Protein AF-N6YQ05-F1 (afdb_monomer_lite)

Structure (mmCIF, N/CA/C/O backbone):
data_AF-N6YQ05-F1
#
_entry.id   AF-N6YQ05-F1
#
loop_
_atom_site.group_PDB
_atom_site.id
_atom_site.type_symbol
_atom_site.label_atom_id
_atom_site.label_alt_id
_atom_site.label_comp_id
_atom_site.label_asym_id
_atom_site.label_entity_id
_atom_site.label_seq_id
_atom_site.pdbx_PDB_ins_code
_atom_site.Cartn_x
_atom_site.Cartn_y
_atom_site.Cartn_z
_atom_site.occupancy
_atom_site.B_iso_or_equiv
_atom_site.auth_seq_id
_atom_site.auth_comp_id
_atom_site.auth_asym_id
_atom_site.auth_atom_id
_atom_site.pdbx_PDB_model_num
ATOM 1 N N . MET A 1 1 ? -33.254 36.582 -12.909 1.00 34.28 1 MET A N 1
ATOM 2 C CA . MET A 1 1 ? -32.777 35.255 -12.460 1.00 34.28 1 MET A CA 1
ATOM 3 C C . MET A 1 1 ? -32.679 35.315 -10.932 1.00 34.28 1 MET A C 1
ATOM 5 O O . MET A 1 1 ? -32.476 36.417 -10.438 1.00 34.28 1 MET A O 1
ATOM 9 N N . PRO A 1 2 ? -33.061 34.232 -10.237 1.00 36.81 2 PRO A N 1
ATOM 10 C CA . PRO A 1 2 ? -33.794 34.200 -8.950 1.00 36.81 2 PRO A CA 1
ATOM 11 C C . PRO A 1 2 ? -32.931 34.689 -7.769 1.00 36.81 2 PRO A C 1
ATOM 13 O O . PRO A 1 2 ? -31.735 34.444 -7.776 1.00 36.81 2 PRO A O 1
ATOM 16 N N . LYS A 1 3 ? -33.407 35.630 -6.939 1.00 41.03 3 LYS A N 1
ATOM 17 C CA . LYS A 1 3 ? -34.202 35.502 -5.690 1.00 41.03 3 LYS A CA 1
ATOM 18 C C . LYS A 1 3 ? -33.464 34.798 -4.541 1.00 41.03 3 LYS A C 1
ATOM 20 O O . LYS A 1 3 ? -33.356 33.580 -4.531 1.00 41.03 3 LYS A O 1
ATOM 25 N N . GLN A 1 4 ? -32.995 35.646 -3.624 1.00 46.59 4 GLN A N 1
ATOM 26 C CA . GLN A 1 4 ? -32.628 35.372 -2.238 1.00 46.59 4 GLN A CA 1
ATOM 27 C C . GLN A 1 4 ? -33.819 34.797 -1.455 1.00 46.59 4 GLN A C 1
ATOM 29 O O . GLN A 1 4 ? -34.967 35.073 -1.809 1.00 46.59 4 GLN A O 1
ATOM 34 N N . ASP A 1 5 ? -33.469 34.083 -0.385 1.00 54.94 5 ASP A N 1
ATOM 35 C CA . ASP 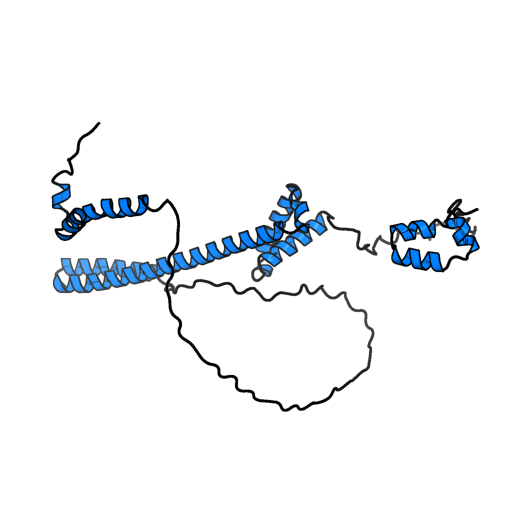A 1 5 ? -34.294 33.672 0.753 1.00 54.94 5 ASP A CA 1
ATOM 36 C C . ASP A 1 5 ? -35.376 32.628 0.476 1.00 54.94 5 ASP A C 1
ATOM 38 O O . ASP A 1 5 ? -36.480 32.970 0.076 1.00 54.94 5 ASP A O 1
ATOM 42 N N . ASP A 1 6 ? -35.041 31.366 0.757 1.00 47.19 6 ASP A N 1
ATOM 43 C CA . ASP A 1 6 ? -35.952 30.344 1.293 1.00 47.19 6 ASP A CA 1
ATOM 44 C C . ASP A 1 6 ? -35.091 29.189 1.863 1.00 47.19 6 ASP A C 1
ATOM 46 O O . ASP A 1 6 ? -35.040 28.094 1.308 1.00 47.19 6 ASP A O 1
ATOM 50 N N . PHE A 1 7 ? -34.361 29.432 2.961 1.00 46.53 7 PHE A N 1
ATOM 51 C CA . PHE A 1 7 ? -34.089 28.336 3.899 1.00 46.53 7 PHE A CA 1
ATOM 52 C C . PHE A 1 7 ? -35.404 28.117 4.642 1.00 46.53 7 PHE A C 1
ATOM 54 O O . PHE A 1 7 ? -35.865 29.003 5.368 1.00 46.53 7 PHE A O 1
ATOM 61 N N . GLU A 1 8 ? -36.074 26.999 4.371 1.00 51.88 8 GLU A N 1
ATOM 62 C CA . GLU A 1 8 ? -37.363 26.694 4.979 1.00 51.88 8 GLU A CA 1
ATOM 63 C C . GLU A 1 8 ? -37.216 26.732 6.508 1.00 51.88 8 GLU A C 1
ATOM 65 O O . GLU A 1 8 ? -36.301 26.144 7.082 1.00 51.88 8 GLU A O 1
ATOM 70 N N . ALA A 1 9 ? -38.115 27.446 7.190 1.00 55.34 9 ALA A N 1
ATOM 71 C CA . ALA A 1 9 ? -38.062 27.649 8.641 1.00 55.34 9 ALA A CA 1
ATOM 72 C C . ALA A 1 9 ? -38.073 26.336 9.460 1.00 55.34 9 ALA A C 1
ATOM 74 O O . ALA A 1 9 ? -37.746 26.357 10.647 1.00 55.34 9 ALA A O 1
ATOM 75 N N . ASP A 1 10 ? -38.409 25.209 8.826 1.00 53.59 10 ASP A N 1
ATOM 76 C CA . ASP A 1 10 ? -38.341 23.865 9.402 1.00 53.59 10 ASP A CA 1
ATOM 77 C C . ASP A 1 10 ? -36.910 23.288 9.449 1.00 53.59 10 ASP A C 1
ATOM 79 O O . ASP A 1 10 ? -36.614 22.496 10.342 1.00 53.59 10 ASP A O 1
ATOM 83 N N . GLU A 1 11 ? -35.988 23.711 8.574 1.00 52.41 11 GLU A N 1
ATOM 84 C CA . GLU A 1 11 ? -34.580 23.274 8.616 1.00 52.41 11 GLU A CA 1
ATOM 85 C C . GLU A 1 11 ? -33.806 23.975 9.744 1.00 52.41 11 GLU A C 1
ATOM 87 O O . GLU A 1 11 ? -32.951 23.375 10.391 1.00 52.41 11 GLU A O 1
ATOM 92 N N . LEU A 1 12 ? -34.173 25.220 10.066 1.00 53.31 12 LEU A N 1
ATOM 93 C CA . LEU A 1 12 ? -33.539 26.011 11.127 1.00 53.31 12 LEU A CA 1
ATOM 94 C C . LEU A 1 12 ? -33.993 25.630 12.548 1.00 53.31 12 LEU A C 1
ATOM 96 O O . LEU A 1 12 ? -33.435 26.159 13.512 1.00 53.31 12 LEU A O 1
ATOM 100 N N . ALA A 1 13 ? -35.028 24.795 12.695 1.00 60.41 13 ALA A N 1
ATOM 101 C CA . ALA A 1 13 ? -35.574 24.370 13.988 1.00 60.41 13 ALA A CA 1
ATOM 102 C C . ALA A 1 13 ? -34.855 23.139 14.575 1.00 60.41 13 ALA A C 1
ATOM 104 O O . ALA A 1 13 ? -35.021 22.841 15.758 1.00 60.41 13 ALA A O 1
ATOM 105 N N . GLY A 1 14 ? -34.074 22.429 13.752 1.00 55.00 14 GLY A N 1
ATOM 106 C CA . GLY A 1 14 ? -33.272 21.272 14.160 1.00 55.00 14 GLY A CA 1
ATOM 107 C C . GLY A 1 14 ? -31.805 21.586 14.464 1.00 55.00 14 GLY A C 1
ATOM 108 O O . GLY A 1 14 ? -31.119 20.713 14.989 1.00 55.00 14 GLY A O 1
ATOM 109 N N . LEU A 1 15 ? -31.332 22.797 14.147 1.00 59.19 15 LEU A N 1
ATOM 110 C CA . LEU A 1 15 ? -29.968 23.231 14.452 1.00 59.19 15 LEU A CA 1
ATOM 111 C C . LEU A 1 15 ? -29.871 23.680 15.908 1.00 59.19 15 LEU A C 1
ATOM 113 O O . LEU A 1 15 ? -30.709 24.443 16.395 1.00 59.19 15 LEU A O 1
ATOM 117 N N . SER A 1 16 ? -28.827 23.212 16.583 1.00 64.44 16 SER A N 1
ATOM 118 C CA . SER A 1 16 ? -28.478 23.688 17.919 1.00 64.44 16 SER A CA 1
ATOM 119 C C . SER A 1 16 ? -28.038 25.160 17.875 1.00 64.44 16 SER A C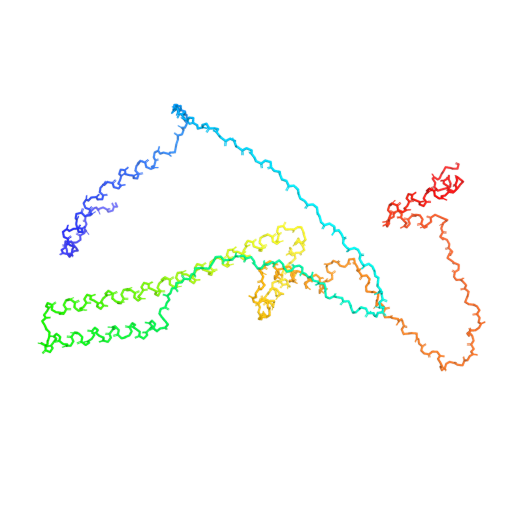 1
ATOM 121 O O . SER A 1 16 ? -27.558 25.640 16.846 1.00 64.44 16 SER A O 1
ATOM 123 N N . ASP A 1 17 ? -28.209 25.897 18.979 1.00 67.00 17 ASP A N 1
ATOM 124 C CA . ASP A 1 17 ? -27.855 27.328 19.048 1.00 67.00 17 ASP A CA 1
ATOM 125 C C . ASP A 1 17 ? -26.376 27.583 18.681 1.00 67.00 17 ASP A C 1
ATOM 127 O O . ASP A 1 17 ? -26.059 28.608 18.076 1.00 67.00 17 ASP A O 1
ATOM 131 N N . ASP A 1 18 ? -25.493 26.616 18.950 1.00 60.94 18 ASP A N 1
ATOM 132 C CA . ASP A 1 18 ? -24.068 26.671 18.599 1.00 60.94 18 ASP A CA 1
ATOM 133 C C . ASP A 1 18 ? -23.824 26.563 17.080 1.00 60.94 18 ASP A C 1
ATOM 135 O O . ASP A 1 18 ? -22.945 27.232 16.536 1.00 60.94 18 ASP A O 1
ATOM 139 N N . GLU A 1 19 ? -24.623 25.771 16.359 1.00 59.34 19 GLU A N 1
ATOM 140 C CA . GLU A 1 19 ? -24.502 25.619 14.900 1.00 59.34 19 GLU A CA 1
ATOM 141 C C . GLU A 1 19 ? -25.069 26.826 14.142 1.00 59.34 19 GLU A C 1
ATOM 143 O O . GLU A 1 19 ? -24.592 27.158 13.057 1.00 59.34 19 GLU A O 1
ATOM 148 N N . ARG A 1 20 ? -26.052 27.528 14.722 1.00 65.50 20 ARG A N 1
ATOM 149 C CA . ARG A 1 20 ? -26.525 28.814 14.185 1.00 65.50 20 ARG A CA 1
ATOM 150 C C . ARG A 1 20 ? -25.484 29.920 14.337 1.00 65.50 20 ARG A C 1
ATOM 152 O O . ARG A 1 20 ? -25.320 30.705 13.408 1.00 65.50 20 ARG A O 1
ATOM 159 N N . ALA A 1 21 ? -24.774 29.965 15.464 1.00 67.19 21 ALA A N 1
ATOM 160 C CA . ALA A 1 21 ? -23.728 30.961 15.693 1.00 67.19 21 ALA A CA 1
ATOM 161 C C . ALA A 1 21 ? -22.554 30.803 14.709 1.00 67.19 21 ALA A C 1
ATOM 163 O O . ALA A 1 21 ? -22.036 31.798 14.215 1.00 67.19 21 ALA A O 1
ATOM 164 N N . ALA A 1 22 ? -22.189 29.567 14.353 1.00 62.44 22 ALA A N 1
ATOM 165 C CA . ALA A 1 22 ? -21.126 29.299 13.379 1.00 62.44 22 ALA A CA 1
ATOM 166 C C . ALA A 1 22 ? -21.466 29.750 11.943 1.00 62.44 22 ALA A C 1
ATOM 168 O O . ALA A 1 22 ? -20.566 30.039 11.160 1.00 62.44 22 ALA A O 1
ATOM 169 N N . LEU A 1 23 ? -22.753 29.815 11.590 1.00 59.84 23 LEU A N 1
ATOM 170 C CA . LEU A 1 23 ? -23.207 30.327 10.293 1.00 59.84 23 LEU A CA 1
ATOM 171 C C . LEU A 1 23 ? -23.262 31.858 10.260 1.00 59.84 23 LEU A C 1
ATOM 173 O O . LEU A 1 23 ? -23.016 32.446 9.212 1.00 59.84 23 LEU A O 1
ATOM 177 N N . GLU A 1 24 ? -23.550 32.512 11.384 1.00 59.72 24 GLU A N 1
ATOM 178 C CA . GLU A 1 24 ? -23.553 33.979 11.472 1.00 59.72 24 GLU A CA 1
ATOM 179 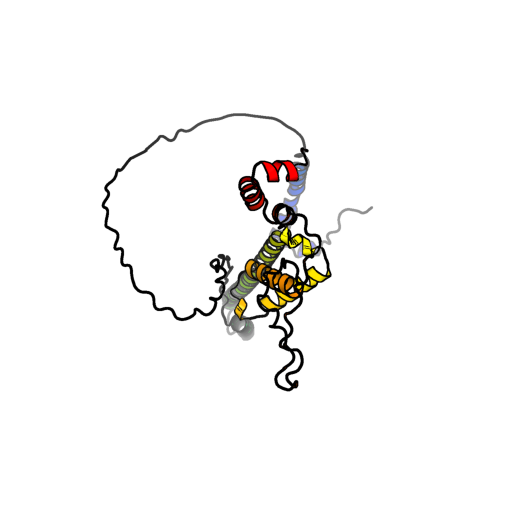C C . GLU A 1 24 ? -22.125 34.565 11.445 1.00 59.72 24 GLU A C 1
ATOM 181 O O . GLU A 1 24 ? -21.931 35.672 10.956 1.00 59.72 24 GLU A O 1
ATOM 186 N N . ASP A 1 25 ? -21.117 33.788 11.860 1.00 53.94 25 ASP A N 1
ATOM 187 C CA . ASP A 1 25 ? -19.688 34.159 11.832 1.00 53.94 25 ASP A CA 1
ATOM 188 C C . ASP A 1 25 ? -19.020 33.962 10.447 1.00 53.94 25 ASP A C 1
ATOM 190 O O . ASP A 1 25 ? -17.842 34.258 10.261 1.00 53.94 25 ASP A O 1
ATOM 194 N N . SER A 1 26 ? -19.759 33.457 9.448 1.00 53.31 26 SER A N 1
ATOM 195 C CA . SER A 1 26 ? -19.231 33.187 8.095 1.00 53.31 26 SER A CA 1
ATOM 196 C C . SER A 1 26 ? -19.226 34.401 7.147 1.00 53.31 26 SER A C 1
ATOM 198 O O . SER A 1 26 ? -18.749 34.299 6.016 1.00 53.31 26 SER A O 1
ATOM 200 N N . ASP A 1 27 ? 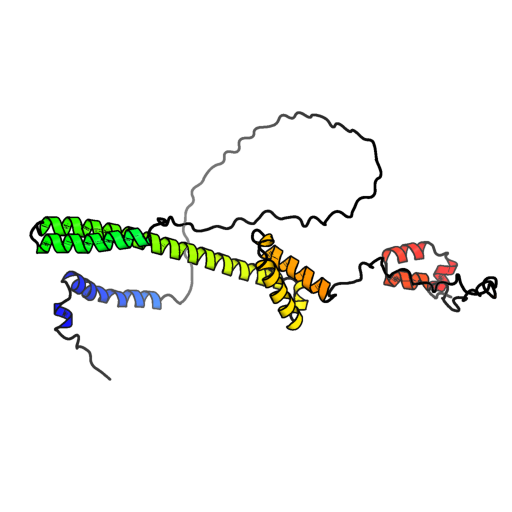-19.667 35.577 7.611 1.00 55.31 27 ASP A N 1
ATOM 201 C CA . ASP A 1 27 ? -19.562 36.840 6.856 1.00 55.31 27 ASP A CA 1
ATOM 202 C C . ASP A 1 27 ? -18.102 37.345 6.721 1.00 55.31 27 ASP A C 1
ATOM 204 O O . ASP A 1 27 ? -17.809 38.160 5.840 1.00 55.31 27 ASP A O 1
ATOM 208 N N . ASP A 1 28 ? -17.160 36.804 7.506 1.00 55.06 28 ASP A N 1
ATOM 209 C CA . ASP A 1 28 ? -15.727 37.141 7.437 1.00 55.06 28 ASP A CA 1
ATOM 210 C C . ASP A 1 28 ? -14.959 36.377 6.332 1.00 55.06 28 ASP A C 1
ATOM 212 O O . ASP A 1 28 ? -13.868 36.790 5.917 1.00 55.06 28 ASP A O 1
ATOM 216 N N . GLU A 1 29 ? -15.523 35.303 5.759 1.00 55.88 29 GLU A N 1
ATOM 217 C CA . GLU A 1 29 ? -14.877 34.563 4.656 1.00 55.88 29 GLU A CA 1
ATOM 218 C C . GLU A 1 29 ? -14.790 35.397 3.363 1.00 55.88 29 GLU A C 1
ATOM 220 O O . GLU A 1 29 ? -13.886 35.203 2.540 1.00 55.88 29 GLU A O 1
ATOM 225 N N . ALA A 1 30 ? -15.679 36.384 3.197 1.00 56.69 30 ALA A N 1
ATOM 226 C CA . ALA A 1 30 ? -15.678 37.289 2.052 1.00 56.69 30 ALA A CA 1
ATOM 227 C C . ALA A 1 30 ? -14.522 38.312 2.085 1.00 56.69 30 ALA A C 1
ATOM 229 O O . ALA A 1 30 ? -14.036 38.707 1.020 1.00 56.69 30 ALA A O 1
ATOM 230 N N . GLU A 1 31 ? -14.042 38.722 3.266 1.00 56.06 31 GLU A N 1
ATOM 231 C CA . GLU A 1 31 ? -12.861 39.594 3.385 1.00 56.06 31 GLU A CA 1
ATOM 232 C C . GLU A 1 31 ? -11.550 38.821 3.191 1.00 56.06 31 GLU A C 1
ATOM 234 O O . GLU A 1 31 ? -10.630 39.321 2.537 1.00 56.06 31 GLU A O 1
ATOM 239 N N . ILE A 1 32 ? -11.477 37.572 3.663 1.00 58.47 32 ILE A N 1
ATOM 240 C CA . ILE A 1 32 ? -10.290 36.718 3.496 1.00 58.47 32 ILE A CA 1
ATOM 241 C C . ILE A 1 32 ? -10.063 36.380 2.014 1.00 58.47 32 ILE A C 1
ATOM 243 O O . ILE A 1 32 ? -8.937 36.474 1.519 1.00 58.47 32 ILE A O 1
ATOM 247 N N . LEU A 1 33 ? -11.129 36.069 1.268 1.00 55.19 33 LEU A N 1
ATOM 248 C CA . LEU A 1 33 ? -11.043 35.816 -0.177 1.00 55.19 33 LEU A CA 1
ATOM 249 C C . LEU A 1 33 ? -10.659 37.063 -0.985 1.00 55.19 33 LEU A C 1
ATOM 251 O O . LEU A 1 33 ? -10.049 36.938 -2.047 1.00 55.19 33 LEU A O 1
ATOM 255 N N . LYS A 1 34 ? -10.974 38.263 -0.485 1.00 58.06 34 LYS A N 1
ATOM 256 C CA . LYS A 1 34 ? -10.594 39.521 -1.134 1.00 58.06 34 LYS A CA 1
ATOM 257 C C . LYS A 1 34 ? -9.111 39.847 -0.936 1.00 58.06 34 LYS A C 1
ATOM 259 O O . LYS A 1 34 ? -8.474 40.295 -1.880 1.00 58.06 34 LYS A O 1
ATOM 264 N N . ASN A 1 35 ? -8.554 39.545 0.238 1.00 55.53 35 ASN A N 1
ATOM 265 C CA . ASN A 1 35 ? -7.129 39.748 0.520 1.00 55.53 35 ASN A CA 1
ATOM 266 C C . ASN A 1 35 ? -6.217 38.760 -0.228 1.00 55.53 35 ASN A C 1
ATOM 268 O O . ASN A 1 35 ? -5.081 39.101 -0.532 1.00 55.53 35 ASN A O 1
ATOM 272 N N . ILE A 1 36 ? -6.708 37.563 -0.571 1.00 59.22 36 ILE A N 1
ATOM 273 C CA . ILE A 1 36 ? -5.956 36.579 -1.375 1.00 59.22 36 ILE A CA 1
ATOM 274 C C . ILE A 1 36 ? -5.966 36.925 -2.875 1.00 59.22 36 ILE A C 1
ATOM 276 O O . ILE A 1 36 ? -5.063 36.528 -3.604 1.00 59.22 36 ILE A O 1
ATOM 280 N N . ALA A 1 37 ? -6.966 37.670 -3.352 1.00 49.69 37 ALA A N 1
ATOM 281 C CA . ALA A 1 37 ? -7.112 38.003 -4.770 1.00 49.69 37 ALA A CA 1
ATOM 282 C C . ALA A 1 37 ? -6.377 39.289 -5.208 1.00 49.69 37 ALA A C 1
ATOM 284 O O . ALA A 1 37 ? -6.305 39.540 -6.410 1.00 49.69 37 ALA A O 1
ATOM 285 N N . ASP A 1 38 ? -5.852 40.089 -4.271 1.00 43.97 38 ASP A N 1
ATOM 286 C CA . ASP A 1 38 ? -5.127 41.347 -4.547 1.00 43.97 38 ASP A CA 1
ATOM 287 C C . ASP A 1 38 ? -3.585 41.207 -4.458 1.00 43.97 38 ASP A C 1
ATOM 289 O O . ASP A 1 38 ? -2.876 42.181 -4.698 1.00 43.97 38 ASP A O 1
ATOM 293 N N . ASP A 1 39 ? -3.047 40.012 -4.169 1.00 43.41 39 ASP A N 1
ATOM 294 C CA . ASP A 1 39 ? -1.596 39.745 -4.045 1.00 43.41 39 ASP A CA 1
ATOM 295 C C . ASP A 1 39 ? -1.015 39.003 -5.270 1.00 43.41 39 ASP A C 1
ATOM 297 O O . ASP A 1 39 ? -0.341 37.981 -5.170 1.00 43.41 39 ASP A O 1
ATOM 301 N N . GLU A 1 40 ? -1.299 39.514 -6.470 1.00 46.09 40 GLU A N 1
ATOM 302 C CA . GLU A 1 40 ? -0.530 39.211 -7.686 1.00 46.09 40 GLU A CA 1
ATOM 303 C C . GLU A 1 40 ? -0.187 40.526 -8.408 1.00 46.09 40 GLU A C 1
ATOM 305 O O . GLU A 1 40 ? -0.836 40.914 -9.382 1.00 46.09 40 GLU A O 1
ATOM 310 N N . GLY A 1 41 ? 0.851 41.234 -7.941 1.00 32.22 41 GLY A N 1
ATOM 311 C CA . GLY A 1 41 ? 1.378 42.392 -8.670 1.00 32.22 41 GLY A CA 1
ATOM 312 C C . GLY A 1 41 ? 2.451 43.226 -7.961 1.00 32.22 41 GLY A C 1
ATOM 313 O O . GLY A 1 41 ? 2.122 44.146 -7.230 1.00 32.22 41 GLY A O 1
ATOM 314 N N . GLU A 1 42 ? 3.712 42.980 -8.339 1.00 35.66 42 GLU A N 1
ATOM 315 C CA . GLU A 1 42 ? 4.854 43.922 -8.342 1.00 35.66 42 GLU A CA 1
ATOM 316 C C . GLU A 1 42 ? 5.551 44.310 -7.011 1.00 35.66 42 GLU A C 1
ATOM 318 O O . GLU A 1 42 ? 5.089 45.148 -6.255 1.00 35.66 42 GLU A O 1
ATOM 323 N N . GLY A 1 43 ? 6.781 43.799 -6.839 1.00 31.19 43 GLY A N 1
ATOM 324 C CA . GLY A 1 43 ? 7.999 44.630 -6.886 1.00 31.19 43 GLY A CA 1
ATOM 325 C C . GLY A 1 43 ? 8.432 45.478 -5.672 1.00 31.19 43 GLY A C 1
ATOM 326 O O . GLY A 1 43 ? 7.825 46.492 -5.363 1.00 31.19 43 GLY A O 1
ATOM 327 N N . GLU A 1 44 ? 9.639 45.146 -5.190 1.00 34.25 44 GLU A N 1
ATOM 328 C CA . GLU A 1 44 ? 10.666 45.992 -4.533 1.00 34.25 44 GLU A CA 1
ATOM 329 C C . GLU A 1 44 ? 10.739 46.123 -2.989 1.00 34.25 44 GLU A C 1
ATOM 331 O O . GLU A 1 44 ? 9.883 46.684 -2.319 1.00 34.25 44 GLU A O 1
ATOM 336 N N . GLU A 1 45 ? 11.876 45.607 -2.495 1.00 39.56 45 GLU A N 1
ATOM 337 C CA . GLU A 1 45 ? 12.850 46.118 -1.506 1.00 39.56 45 GLU A CA 1
ATOM 338 C C . GLU A 1 45 ? 12.428 46.807 -0.189 1.00 39.56 45 GLU A C 1
ATOM 340 O O . GLU A 1 45 ? 11.893 47.911 -0.178 1.00 39.56 45 GLU A O 1
ATOM 345 N N . SER A 1 46 ? 12.880 46.210 0.927 1.00 37.19 46 SER A N 1
ATOM 346 C CA . SER A 1 46 ? 13.486 46.849 2.123 1.00 37.19 46 SER A CA 1
ATOM 347 C C . SER A 1 46 ? 14.014 45.705 3.018 1.00 37.19 46 SER A C 1
ATOM 349 O O . SER A 1 46 ? 13.248 44.795 3.321 1.00 37.19 46 SER A O 1
ATOM 351 N N . ASP A 1 47 ? 15.312 45.478 3.235 1.00 37.16 47 ASP A N 1
ATOM 352 C CA . ASP A 1 47 ? 16.327 46.200 4.039 1.00 37.16 47 ASP A CA 1
ATOM 353 C C . ASP A 1 47 ? 16.029 46.319 5.553 1.00 37.16 47 ASP A C 1
ATOM 355 O O . ASP A 1 47 ? 14.894 46.609 5.933 1.00 37.16 47 ASP A O 1
ATOM 359 N N . ASP A 1 48 ? 17.104 46.142 6.347 1.00 37.56 48 ASP A N 1
ATOM 360 C CA . ASP A 1 48 ? 17.297 46.070 7.819 1.00 37.56 48 ASP A CA 1
ATOM 361 C C . ASP A 1 48 ? 16.936 44.746 8.544 1.00 37.56 48 ASP A C 1
ATOM 363 O O . ASP A 1 48 ? 15.829 44.237 8.434 1.00 37.56 48 ASP A O 1
ATOM 367 N N . GLY A 1 49 ? 17.779 44.127 9.388 1.00 30.28 49 GLY A N 1
ATOM 368 C CA . GLY A 1 49 ? 19.107 44.466 9.917 1.00 30.28 49 GLY A CA 1
ATOM 369 C C . GLY A 1 49 ? 19.473 43.576 11.135 1.00 30.28 49 GLY A C 1
ATOM 370 O O . GLY A 1 49 ? 18.588 42.969 11.732 1.00 30.28 49 GLY A O 1
ATOM 371 N N . GLN A 1 50 ? 20.772 43.563 11.490 1.00 37.09 50 GLN A N 1
ATOM 372 C CA . GLN A 1 50 ? 21.467 42.937 12.650 1.00 37.09 50 GLN A CA 1
ATOM 373 C C . GLN A 1 50 ? 21.530 41.389 12.704 1.00 37.09 50 GLN A C 1
ATOM 375 O O . GLN A 1 50 ? 20.507 40.720 12.724 1.00 37.09 50 GLN A O 1
ATOM 380 N N . ASP A 1 51 ? 22.690 40.723 12.605 1.00 33.19 51 ASP A N 1
ATOM 381 C CA . ASP A 1 51 ? 23.956 40.788 13.379 1.00 33.19 51 ASP A CA 1
ATOM 382 C C . ASP A 1 51 ? 23.815 40.195 14.792 1.00 33.19 51 ASP A C 1
ATOM 384 O O . ASP A 1 51 ? 23.212 40.814 15.662 1.00 33.19 51 ASP A O 1
ATOM 388 N N . ASP A 1 52 ? 24.357 38.987 14.986 1.00 38.09 52 ASP A N 1
ATOM 389 C CA . ASP A 1 52 ? 24.923 38.553 16.266 1.00 38.09 52 ASP A CA 1
ATOM 390 C C . ASP A 1 52 ? 25.961 37.439 16.034 1.00 38.09 52 ASP A C 1
ATOM 392 O O . ASP A 1 52 ? 25.709 36.399 15.417 1.00 38.09 52 ASP A O 1
ATOM 396 N N . GLU A 1 53 ? 27.157 37.742 16.525 1.00 35.34 53 GLU A N 1
ATOM 397 C CA . GLU A 1 53 ? 28.412 37.005 16.480 1.00 35.34 53 GLU A CA 1
ATOM 398 C C . GLU A 1 53 ? 28.344 35.679 17.261 1.00 35.34 53 GLU A C 1
ATOM 400 O O . GLU A 1 53 ? 27.787 35.604 18.357 1.00 35.34 53 GLU A O 1
ATOM 405 N N . ALA A 1 54 ? 29.006 34.638 16.750 1.00 38.41 54 ALA A N 1
ATOM 406 C CA . ALA A 1 54 ? 29.434 33.505 17.565 1.00 38.41 54 ALA A CA 1
ATOM 407 C C . ALA A 1 54 ? 30.892 33.170 17.234 1.00 38.41 54 ALA A C 1
ATOM 409 O O . ALA A 1 54 ? 31.215 32.710 16.137 1.00 38.41 54 ALA A O 1
ATOM 410 N N . GLU A 1 55 ? 31.751 33.467 18.205 1.00 35.72 55 GLU A N 1
ATOM 411 C CA . GLU A 1 55 ? 33.180 33.194 18.221 1.00 35.72 55 GLU A CA 1
ATOM 412 C C . GLU A 1 55 ? 33.489 31.687 18.283 1.00 35.72 55 GLU A C 1
ATOM 414 O O . GLU A 1 55 ? 32.905 30.932 19.059 1.00 35.72 55 GLU A O 1
ATOM 419 N N . ASP A 1 56 ? 34.406 31.300 17.400 1.00 32.50 56 ASP A N 1
ATOM 420 C CA . ASP A 1 56 ? 35.614 30.487 17.593 1.00 32.50 56 ASP A CA 1
ATOM 421 C C . ASP A 1 56 ? 35.774 29.618 18.862 1.00 32.50 56 ASP A C 1
ATOM 423 O O . ASP A 1 56 ? 35.777 30.104 19.994 1.00 32.50 56 ASP A O 1
ATOM 427 N N . ALA A 1 57 ? 36.051 28.330 18.630 1.00 35.38 57 ALA A N 1
ATOM 428 C CA . ALA A 1 57 ? 36.937 27.513 19.459 1.00 35.38 57 ALA A CA 1
ATOM 429 C C . ALA A 1 57 ? 37.396 26.280 18.657 1.00 35.38 57 ALA A C 1
ATOM 431 O O . ALA A 1 57 ? 36.777 25.213 18.706 1.00 35.38 57 ALA A O 1
ATOM 432 N N . GLU A 1 58 ? 38.488 26.441 17.911 1.00 36.34 58 GLU A N 1
ATOM 433 C CA . GLU A 1 58 ? 39.395 25.343 17.572 1.00 36.34 58 GLU A CA 1
ATOM 434 C C . GLU A 1 58 ? 40.105 24.834 18.845 1.00 36.34 58 GLU A C 1
ATOM 436 O O . GLU A 1 58 ? 40.574 25.629 19.660 1.00 36.34 58 GLU A O 1
ATOM 441 N N . ASP A 1 59 ? 40.205 23.513 19.015 1.00 37.06 59 ASP A N 1
ATOM 442 C CA . ASP A 1 59 ? 41.204 22.893 19.895 1.00 37.06 59 ASP A CA 1
ATOM 443 C C . ASP A 1 59 ? 41.763 21.640 19.215 1.00 37.06 59 ASP A C 1
ATOM 445 O O . ASP A 1 59 ? 41.037 20.705 18.859 1.00 37.06 59 ASP A O 1
ATOM 449 N N . GLU A 1 60 ? 43.071 21.694 18.990 1.00 35.69 60 GLU A N 1
ATOM 450 C CA . GLU A 1 60 ? 43.910 20.672 18.387 1.00 35.69 60 GLU A CA 1
ATOM 451 C C . GLU A 1 60 ? 44.282 19.597 19.417 1.00 35.69 60 GLU A C 1
ATOM 453 O O . GLU A 1 60 ? 44.534 19.872 20.588 1.00 35.69 60 GLU A O 1
ATOM 458 N N . GLY A 1 61 ? 44.402 18.355 18.952 1.00 29.20 61 GLY A N 1
ATOM 459 C CA . GLY A 1 61 ? 44.960 17.250 19.724 1.00 29.20 61 GLY A CA 1
ATOM 460 C C . GLY A 1 61 ? 45.628 16.231 18.810 1.00 29.20 61 GLY A C 1
ATOM 461 O O . GLY A 1 61 ? 44.983 15.283 18.367 1.00 29.20 61 GLY A O 1
ATOM 462 N N . GLU A 1 62 ? 46.909 16.484 18.531 1.00 32.72 62 GLU A N 1
ATOM 463 C CA . GLU A 1 62 ? 47.933 15.590 17.962 1.00 32.72 62 GLU A CA 1
ATOM 464 C C . GLU A 1 62 ? 47.914 14.185 18.607 1.00 32.72 62 GLU A C 1
ATOM 466 O O . GLU A 1 62 ? 47.662 14.034 19.801 1.00 32.72 62 GLU A O 1
ATOM 471 N N . ASP A 1 63 ? 47.924 13.126 17.795 1.00 31.31 63 ASP A N 1
ATOM 472 C CA . ASP A 1 63 ? 49.094 12.322 17.377 1.00 31.31 63 ASP A CA 1
ATOM 473 C C . ASP A 1 63 ? 49.625 11.376 18.470 1.00 31.31 63 ASP A C 1
ATOM 475 O O . ASP A 1 63 ? 50.135 11.808 19.496 1.00 31.31 63 ASP A O 1
ATOM 479 N N . GLU A 1 64 ? 49.511 10.067 18.225 1.00 34.38 64 GLU A N 1
ATOM 480 C CA . GLU A 1 64 ? 50.670 9.170 18.283 1.00 34.38 64 GLU A CA 1
ATOM 481 C C . GLU A 1 64 ? 50.341 7.816 17.621 1.00 34.38 64 GLU A C 1
ATOM 483 O O . GLU A 1 64 ? 49.457 7.053 18.017 1.00 34.38 64 GLU A O 1
ATOM 488 N N . SER A 1 65 ? 51.098 7.574 16.558 1.00 32.12 65 SER A N 1
ATOM 489 C CA . SER A 1 65 ? 51.398 6.336 15.841 1.00 32.12 65 SER A CA 1
ATOM 490 C C . SER A 1 65 ? 51.675 5.094 16.699 1.00 32.12 65 SER A C 1
ATOM 492 O O . SER A 1 65 ? 52.372 5.194 17.701 1.00 32.12 65 SER A O 1
ATOM 494 N N . GLU A 1 66 ? 51.333 3.905 16.183 1.00 33.88 66 GLU A N 1
ATOM 495 C CA . GLU A 1 66 ? 52.296 2.791 16.133 1.00 33.88 66 GLU A CA 1
ATOM 496 C C . GLU A 1 66 ? 51.957 1.763 15.036 1.00 33.88 66 GLU A C 1
ATOM 498 O O . GLU A 1 66 ? 50.818 1.327 14.857 1.00 33.88 66 GLU A O 1
ATOM 503 N N . GLU A 1 67 ? 52.997 1.436 14.271 1.00 36.00 67 GLU A N 1
ATOM 504 C CA . GLU A 1 67 ? 53.070 0.474 13.175 1.00 36.00 67 GLU A CA 1
ATOM 505 C C . GLU A 1 67 ? 53.042 -0.979 13.683 1.00 36.00 67 GLU A C 1
ATOM 507 O O . GLU A 1 67 ? 53.449 -1.273 14.805 1.00 36.00 67 GLU A O 1
ATOM 512 N N . GLY A 1 68 ? 52.629 -1.916 12.823 1.00 30.45 68 GLY A N 1
ATOM 513 C CA . GLY A 1 68 ? 52.653 -3.349 13.125 1.00 30.45 68 GLY A CA 1
ATOM 514 C C . GLY A 1 68 ? 52.467 -4.238 11.894 1.00 30.45 68 GLY A C 1
ATOM 515 O O . GLY A 1 68 ? 51.400 -4.802 11.699 1.00 30.45 68 GLY A O 1
ATOM 516 N N . GLU A 1 69 ? 53.519 -4.286 11.075 1.00 33.62 69 GLU A N 1
ATOM 517 C CA . GLU A 1 69 ? 54.025 -5.387 10.233 1.00 33.62 69 GLU A CA 1
ATOM 518 C C . GLU A 1 69 ? 53.099 -6.292 9.382 1.00 33.62 69 GLU A C 1
ATOM 520 O O . GLU A 1 69 ? 52.206 -7.003 9.836 1.00 33.62 69 GLU A O 1
ATOM 525 N N . GLN A 1 70 ? 53.484 -6.341 8.100 1.00 31.52 70 GLN A N 1
ATOM 526 C CA . GLN A 1 70 ? 53.247 -7.398 7.118 1.00 31.52 70 GLN A CA 1
ATOM 527 C C . GLN A 1 70 ? 53.659 -8.788 7.631 1.00 31.52 70 GLN A C 1
ATOM 529 O O . GLN A 1 70 ? 54.778 -8.959 8.107 1.00 31.52 70 GLN A O 1
ATOM 534 N N . ASP A 1 71 ? 52.834 -9.802 7.357 1.00 33.50 71 ASP A N 1
ATOM 535 C CA . ASP A 1 71 ? 53.305 -11.179 7.177 1.00 33.50 71 ASP A CA 1
ATOM 536 C C . ASP A 1 71 ? 52.945 -11.657 5.766 1.00 33.50 71 ASP A C 1
ATOM 538 O O . ASP A 1 71 ? 51.782 -11.854 5.401 1.00 33.50 71 ASP A O 1
ATOM 542 N N . THR A 1 72 ? 53.983 -11.758 4.945 1.00 31.48 72 THR A N 1
ATOM 543 C CA . THR A 1 72 ? 53.992 -12.355 3.613 1.00 31.48 72 THR A CA 1
ATOM 544 C C . THR A 1 72 ? 54.242 -13.854 3.733 1.00 31.48 72 THR A C 1
ATOM 546 O O . THR A 1 72 ? 55.347 -14.267 4.079 1.00 31.48 72 THR A O 1
ATOM 549 N N . GLY A 1 73 ? 53.252 -14.659 3.349 1.00 29.88 73 GLY A N 1
ATOM 550 C CA . GLY A 1 73 ? 53.384 -16.104 3.161 1.00 29.88 73 GLY A CA 1
ATOM 551 C C . GLY A 1 73 ? 52.852 -16.554 1.799 1.00 29.88 73 GLY A C 1
ATOM 552 O O . GLY A 1 73 ? 51.715 -17.002 1.693 1.00 29.88 73 GLY A O 1
ATOM 553 N N . GLU A 1 74 ? 53.683 -16.438 0.761 1.00 33.75 74 GLU A N 1
ATOM 554 C CA . GLU A 1 74 ? 53.708 -17.358 -0.394 1.00 33.75 74 GLU A CA 1
ATOM 555 C C . GLU A 1 74 ? 54.136 -18.741 0.158 1.00 33.75 74 GLU A C 1
ATOM 557 O O . GLU A 1 74 ? 54.969 -18.803 1.056 1.00 33.75 74 GLU A O 1
ATOM 562 N N . GLU A 1 75 ? 53.612 -19.911 -0.211 1.00 36.25 75 GLU A N 1
ATOM 563 C CA . GLU A 1 75 ? 53.452 -20.486 -1.543 1.00 36.25 75 GLU A CA 1
ATOM 564 C C . GLU A 1 75 ? 52.732 -21.853 -1.376 1.00 36.25 75 GLU A C 1
ATOM 566 O O . GLU A 1 75 ? 52.999 -22.581 -0.418 1.00 36.25 75 GLU A O 1
ATOM 571 N N . THR A 1 76 ? 51.826 -22.234 -2.283 1.00 30.88 76 THR A N 1
ATOM 572 C CA . THR A 1 76 ? 51.848 -23.506 -3.050 1.00 30.88 76 THR A CA 1
ATOM 573 C C . THR A 1 76 ? 50.516 -23.740 -3.769 1.00 30.88 76 THR A C 1
ATOM 575 O O . THR A 1 76 ? 49.440 -23.850 -3.189 1.00 30.88 76 THR A O 1
ATOM 578 N N . VAL A 1 77 ? 50.649 -23.793 -5.088 1.00 33.69 77 VAL A N 1
ATOM 579 C CA . VAL A 1 77 ? 49.659 -24.092 -6.121 1.00 33.69 77 VAL A CA 1
ATOM 580 C C . VAL A 1 77 ? 49.357 -25.592 -6.151 1.00 33.69 77 VAL A C 1
ATOM 582 O O . VAL A 1 77 ? 50.275 -26.389 -6.332 1.00 33.69 77 VAL A O 1
ATOM 585 N N . ASP A 1 78 ? 48.077 -25.963 -6.063 1.00 31.80 78 ASP A N 1
ATOM 586 C CA . ASP A 1 78 ? 47.570 -27.248 -6.559 1.00 31.80 78 ASP A CA 1
ATOM 587 C C . ASP A 1 78 ? 46.534 -26.954 -7.657 1.00 31.80 78 ASP A C 1
ATOM 589 O O . ASP A 1 78 ? 45.479 -26.359 -7.426 1.00 31.80 78 ASP A O 1
ATOM 593 N N . ASP A 1 79 ? 46.932 -27.274 -8.887 1.00 36.97 79 ASP A N 1
ATOM 594 C CA . ASP A 1 79 ? 46.215 -27.052 -10.139 1.00 36.97 79 ASP A CA 1
ATOM 595 C C . ASP A 1 79 ? 45.167 -28.157 -10.338 1.00 36.97 79 ASP A C 1
ATOM 597 O O . ASP A 1 79 ? 45.476 -29.286 -10.720 1.00 36.97 79 ASP A O 1
ATOM 601 N N . ALA A 1 80 ? 43.901 -27.820 -10.088 1.00 36.34 80 ALA A N 1
ATOM 602 C CA . ALA A 1 80 ? 42.747 -28.590 -10.536 1.00 36.34 80 ALA A CA 1
ATOM 603 C C . ALA A 1 80 ? 41.745 -27.635 -11.210 1.00 36.34 80 ALA A C 1
ATOM 605 O O . ALA A 1 80 ? 41.473 -26.552 -10.685 1.00 36.34 80 ALA A O 1
ATOM 606 N N . PRO A 1 81 ? 41.181 -27.998 -12.377 1.00 37.62 81 PRO A N 1
ATOM 607 C CA . PRO A 1 81 ? 40.527 -27.049 -13.267 1.00 37.62 81 PRO A CA 1
ATOM 608 C C . PRO A 1 81 ? 39.265 -26.465 -12.632 1.00 37.62 81 PRO A C 1
ATOM 610 O O . PRO A 1 81 ? 38.271 -27.159 -12.394 1.00 37.62 81 PRO A O 1
ATOM 613 N N . ALA A 1 82 ? 39.315 -25.156 -12.394 1.00 33.97 82 ALA A N 1
ATOM 614 C CA . ALA A 1 82 ? 38.207 -24.365 -11.898 1.00 33.97 82 ALA A CA 1
ATOM 615 C C . ALA A 1 82 ? 37.015 -24.450 -12.864 1.00 33.97 82 ALA A C 1
ATOM 617 O O . ALA A 1 82 ? 37.083 -24.043 -14.027 1.00 33.97 82 ALA A O 1
ATOM 618 N N . LYS A 1 83 ? 35.884 -24.951 -12.354 1.00 46.38 83 LYS A N 1
ATOM 619 C CA . LYS A 1 83 ? 34.563 -24.649 -12.915 1.00 46.38 83 LYS A CA 1
ATOM 620 C C . LYS A 1 83 ? 34.441 -23.124 -13.039 1.00 46.38 83 LYS A C 1
ATOM 622 O O . LYS A 1 83 ? 34.858 -22.438 -12.105 1.00 46.38 83 LYS A O 1
ATOM 627 N N . PRO A 1 84 ? 33.872 -22.580 -14.130 1.00 39.34 84 PRO A N 1
ATOM 628 C CA . PRO A 1 84 ? 33.663 -21.144 -14.224 1.00 39.34 84 PRO A CA 1
ATOM 629 C C . PRO A 1 84 ? 32.809 -20.706 -13.035 1.00 39.34 84 PRO A C 1
ATOM 631 O O . PRO A 1 84 ? 31.703 -21.213 -12.831 1.00 39.34 84 PRO A O 1
ATOM 634 N N . ALA A 1 85 ? 33.377 -19.819 -12.221 1.00 34.44 85 ALA A N 1
ATOM 635 C CA . ALA A 1 85 ? 32.680 -19.197 -11.116 1.00 34.44 85 ALA A CA 1
ATOM 636 C C . ALA A 1 85 ? 31.416 -18.508 -11.659 1.00 34.44 85 ALA A C 1
ATOM 638 O O . ALA A 1 85 ? 31.485 -17.879 -12.723 1.00 34.44 85 ALA A O 1
ATOM 639 N N . PRO A 1 86 ? 30.265 -18.618 -10.971 1.00 42.22 86 PRO A N 1
ATOM 640 C CA . PRO A 1 86 ? 29.133 -17.762 -11.278 1.00 42.22 86 PRO A CA 1
ATOM 641 C C . PRO A 1 86 ? 29.618 -16.318 -11.160 1.00 42.22 86 PRO A C 1
ATOM 643 O O . PRO A 1 86 ? 30.249 -15.951 -10.168 1.00 42.22 86 PRO A O 1
ATOM 646 N N . THR A 1 87 ? 29.379 -15.515 -12.194 1.00 39.41 87 THR A N 1
ATOM 647 C CA . THR A 1 87 ? 29.537 -14.066 -12.115 1.00 39.41 87 THR A CA 1
ATOM 648 C C . THR A 1 87 ? 28.723 -13.589 -10.926 1.00 39.41 87 THR A C 1
ATOM 650 O O . THR A 1 87 ? 27.494 -13.618 -10.953 1.00 39.41 87 THR A O 1
ATOM 653 N N . VAL A 1 88 ? 29.427 -13.216 -9.862 1.00 40.56 88 VAL A N 1
ATOM 654 C CA . VAL A 1 88 ? 28.846 -12.577 -8.693 1.00 40.56 88 VAL A CA 1
ATOM 655 C C . VAL A 1 88 ? 28.415 -11.203 -9.185 1.00 40.56 88 VAL A C 1
ATOM 657 O O . VAL A 1 88 ? 29.229 -10.291 -9.312 1.00 40.56 88 VAL A O 1
ATOM 660 N N . HIS A 1 89 ? 27.148 -11.081 -9.578 1.00 51.69 89 HIS A N 1
ATOM 661 C CA . HIS A 1 89 ? 26.519 -9.773 -9.633 1.00 51.69 89 HIS A CA 1
ATOM 662 C C . HIS A 1 89 ? 26.657 -9.217 -8.227 1.00 51.69 89 HIS A C 1
ATOM 664 O O . HIS A 1 89 ? 26.246 -9.874 -7.273 1.00 51.69 89 HIS A O 1
ATOM 670 N N . ASN A 1 90 ? 27.346 -8.084 -8.111 1.00 43.56 90 ASN A N 1
ATOM 671 C CA . ASN A 1 90 ? 27.532 -7.398 -6.849 1.00 43.56 90 ASN A CA 1
ATOM 672 C C . ASN A 1 90 ? 26.129 -7.131 -6.294 1.00 43.56 90 ASN A C 1
ATOM 674 O O . ASN A 1 90 ? 25.415 -6.273 -6.811 1.00 43.56 90 ASN A O 1
ATOM 678 N N . GLU A 1 91 ? 25.694 -7.959 -5.343 1.00 53.84 91 GLU A N 1
ATOM 679 C CA . GLU A 1 91 ? 24.433 -7.793 -4.640 1.00 53.84 91 GLU A CA 1
ATOM 680 C C . GLU A 1 91 ? 24.591 -6.522 -3.824 1.00 53.84 91 GLU A C 1
ATOM 682 O O . GLU A 1 91 ? 25.082 -6.546 -2.695 1.00 53.84 91 GLU A O 1
ATOM 687 N N . ALA A 1 92 ? 24.227 -5.390 -4.428 1.00 57.00 92 ALA A N 1
ATOM 688 C CA . ALA A 1 92 ? 24.030 -4.176 -3.671 1.00 57.00 92 ALA A CA 1
ATOM 689 C C . ALA A 1 92 ? 23.073 -4.534 -2.521 1.00 57.00 92 ALA A C 1
ATOM 691 O O . ALA A 1 92 ? 22.045 -5.184 -2.768 1.00 57.00 92 ALA A O 1
ATOM 692 N N . PRO A 1 93 ? 23.429 -4.204 -1.267 1.00 55.59 93 PRO A N 1
ATOM 693 C CA . PRO A 1 93 ? 22.575 -4.503 -0.133 1.00 55.59 93 PRO A CA 1
ATOM 694 C C . PRO A 1 93 ? 21.179 -3.926 -0.393 1.00 55.59 93 PRO A C 1
ATOM 696 O O . PRO A 1 93 ? 21.067 -2.872 -1.026 1.00 55.59 93 PRO A O 1
ATOM 699 N N . PRO A 1 94 ? 20.116 -4.618 0.052 1.00 61.97 94 PRO A N 1
ATOM 700 C CA . PRO A 1 94 ? 18.754 -4.183 -0.208 1.00 61.97 94 PRO A CA 1
ATOM 701 C C . PRO A 1 94 ? 18.585 -2.751 0.291 1.00 61.97 94 PRO A C 1
ATOM 703 O O . PRO A 1 94 ? 18.861 -2.454 1.455 1.00 61.97 94 PRO A O 1
ATOM 706 N N . GLU A 1 95 ? 18.164 -1.862 -0.605 1.00 69.06 95 GLU A N 1
ATOM 707 C CA . GLU A 1 95 ? 17.941 -0.466 -0.257 1.00 69.06 95 GLU A CA 1
ATOM 708 C C . GLU A 1 95 ? 16.908 -0.370 0.867 1.00 69.06 95 GLU A C 1
ATOM 710 O O . GLU A 1 95 ? 15.849 -1.005 0.813 1.00 69.06 95 GLU A O 1
ATOM 715 N N . PHE A 1 96 ? 17.207 0.439 1.885 1.00 74.12 96 PHE A N 1
ATOM 716 C CA . PHE A 1 96 ? 16.278 0.695 2.978 1.00 74.12 96 PHE A CA 1
ATOM 717 C C . PHE A 1 96 ? 14.955 1.239 2.425 1.00 74.12 96 PHE A C 1
ATOM 719 O O . PHE A 1 96 ? 14.932 2.152 1.595 1.00 74.12 96 PHE A O 1
ATOM 726 N N . GLN A 1 97 ? 13.842 0.662 2.880 1.00 72.31 97 GLN A N 1
ATOM 727 C CA . GLN A 1 97 ? 12.505 1.105 2.504 1.00 72.31 97 GLN A CA 1
ATOM 728 C C . GLN A 1 97 ? 11.729 1.441 3.777 1.00 72.31 97 GLN A C 1
ATOM 730 O O . GLN A 1 97 ? 11.503 0.535 4.586 1.00 72.31 97 GLN A O 1
ATOM 735 N N . PRO A 1 98 ? 11.312 2.703 3.981 1.00 78.38 98 PRO A N 1
ATOM 736 C CA . PRO A 1 98 ? 10.435 3.023 5.091 1.00 78.38 98 PRO A CA 1
ATOM 737 C C . PRO A 1 98 ? 9.108 2.287 4.886 1.00 78.38 98 PRO A C 1
ATOM 739 O O . PRO A 1 98 ? 8.466 2.413 3.844 1.00 78.38 98 PRO A O 1
ATOM 742 N N . GLN A 1 99 ? 8.713 1.490 5.876 1.00 83.06 99 GLN A N 1
ATOM 743 C CA . GLN A 1 99 ? 7.415 0.827 5.897 1.00 83.06 99 GLN A CA 1
ATOM 744 C C . GLN A 1 99 ? 6.604 1.379 7.059 1.00 83.06 99 GLN A C 1
ATOM 746 O O . GLN A 1 99 ? 7.021 1.318 8.217 1.00 83.06 99 GLN A O 1
ATOM 751 N N . PHE A 1 100 ? 5.424 1.898 6.745 1.00 83.69 100 PHE A N 1
ATOM 752 C CA . PHE A 1 100 ? 4.446 2.271 7.749 1.00 83.69 100 PHE A CA 1
ATOM 753 C C . PHE A 1 100 ? 3.855 0.993 8.336 1.00 83.69 100 PHE A C 1
ATOM 755 O O . PHE A 1 100 ? 3.331 0.143 7.611 1.00 83.69 100 PHE A O 1
ATOM 762 N N . THR A 1 101 ? 3.952 0.847 9.653 1.00 83.69 101 THR A N 1
ATOM 763 C CA . THR A 1 101 ? 3.338 -0.257 10.392 1.00 83.69 101 THR A CA 1
ATOM 764 C C . THR A 1 101 ? 2.334 0.327 11.372 1.00 83.69 101 THR A C 1
ATOM 766 O O . THR A 1 101 ? 2.619 1.303 12.061 1.00 83.69 101 THR A O 1
ATOM 769 N N . ALA A 1 102 ? 1.138 -0.250 11.405 1.00 83.19 102 ALA A N 1
ATOM 770 C CA . ALA A 1 102 ? 0.124 0.071 12.397 1.00 83.19 102 ALA A CA 1
ATOM 771 C C . ALA A 1 102 ? -0.257 -1.220 13.120 1.00 83.19 102 ALA A C 1
ATOM 773 O O . ALA A 1 102 ? -0.423 -2.267 12.489 1.00 83.19 102 ALA A O 1
ATOM 774 N N . ALA A 1 103 ? -0.370 -1.152 14.443 1.00 77.75 103 ALA A N 1
ATOM 775 C CA . ALA A 1 103 ? -0.752 -2.297 15.250 1.00 77.75 103 ALA A CA 1
ATOM 776 C C . ALA A 1 103 ? -2.261 -2.543 15.113 1.00 77.75 103 ALA A C 1
ATOM 778 O O . ALA A 1 103 ? -3.073 -1.804 15.666 1.00 77.75 103 ALA A O 1
ATOM 779 N N . VAL A 1 104 ? -2.631 -3.599 14.390 1.00 81.25 104 VAL A N 1
ATOM 780 C CA . VAL A 1 104 ? -4.009 -4.103 14.358 1.00 81.25 104 VAL A CA 1
ATOM 781 C C . VAL A 1 104 ? -4.129 -5.232 15.370 1.00 81.25 104 VAL A C 1
ATOM 783 O O . VAL A 1 104 ? -3.336 -6.172 15.309 1.00 81.25 104 VAL A O 1
ATOM 786 N N . PRO A 1 105 ? -5.112 -5.198 16.282 1.00 80.12 105 PRO A N 1
ATOM 787 C CA . PRO A 1 105 ? -5.462 -6.380 17.055 1.00 80.12 105 PRO A CA 1
ATOM 788 C C . PRO A 1 105 ? -5.820 -7.536 16.110 1.00 80.12 105 PRO A C 1
ATOM 790 O O . PRO A 1 105 ? -6.728 -7.387 15.296 1.00 80.12 105 PRO A O 1
ATOM 793 N N . GLU A 1 106 ? -5.150 -8.686 16.227 1.00 77.44 106 GLU A N 1
ATOM 794 C CA . GLU A 1 106 ? -5.357 -9.845 15.333 1.00 77.44 106 GLU A CA 1
ATOM 795 C C . GLU A 1 106 ? -6.836 -10.287 15.258 1.00 77.44 106 GLU A C 1
ATOM 797 O O . GLU A 1 106 ? -7.309 -10.722 14.211 1.00 77.44 106 GLU A O 1
ATOM 802 N N . ASP A 1 107 ? -7.598 -10.048 16.331 1.00 87.31 107 ASP A N 1
ATOM 803 C CA . ASP A 1 107 ? -9.022 -10.379 16.459 1.00 87.31 107 ASP A CA 1
ATOM 804 C C . ASP A 1 107 ? -9.972 -9.179 16.266 1.00 87.31 107 ASP A C 1
ATOM 806 O O . ASP A 1 107 ? -11.063 -9.154 16.840 1.00 87.31 107 ASP A O 1
ATOM 810 N N . LEU A 1 108 ? -9.591 -8.146 15.504 1.00 90.12 108 LEU A N 1
ATOM 811 C CA . LEU A 1 108 ? -10.372 -6.902 15.375 1.00 90.12 108 LEU A CA 1
ATOM 812 C C . LEU A 1 108 ? -11.850 -7.138 15.018 1.00 90.12 108 LEU A C 1
ATOM 814 O O . LEU A 1 108 ? -12.732 -6.542 15.635 1.00 90.12 108 LEU A O 1
ATOM 818 N N . ALA A 1 109 ? -12.130 -8.042 14.074 1.00 91.19 109 ALA A N 1
ATOM 819 C CA . ALA A 1 109 ? -13.499 -8.373 13.677 1.00 91.19 109 ALA A CA 1
ATOM 820 C C . ALA A 1 109 ? -14.299 -9.012 14.825 1.00 91.19 109 ALA A C 1
ATOM 822 O O . ALA A 1 109 ? -15.431 -8.609 15.089 1.00 91.19 109 ALA A O 1
ATOM 823 N N . ALA A 1 110 ? -13.697 -9.960 15.548 1.00 93.94 110 ALA A N 1
ATOM 824 C CA . ALA A 1 110 ? -14.333 -10.598 16.698 1.00 93.94 110 ALA A CA 1
ATOM 825 C C . ALA A 1 110 ? -14.538 -9.612 17.859 1.00 93.94 110 ALA A C 1
ATOM 827 O O . ALA A 1 110 ? -15.560 -9.664 18.541 1.00 93.94 110 ALA A O 1
ATOM 828 N N . ARG A 1 111 ? -13.607 -8.671 18.063 1.00 93.19 111 ARG A N 1
ATOM 829 C CA . ARG A 1 111 ? -13.733 -7.617 19.080 1.00 93.19 111 ARG A CA 1
ATOM 830 C C . ARG A 1 111 ? -14.849 -6.633 18.752 1.00 93.19 111 ARG A C 1
ATOM 832 O O . ARG A 1 111 ? -15.641 -6.325 19.636 1.00 93.19 111 ARG A O 1
ATOM 839 N N . LEU A 1 112 ? -14.950 -6.180 17.502 1.00 94.94 112 LEU A N 1
ATOM 840 C CA . LEU A 1 112 ? -16.049 -5.313 17.064 1.00 94.94 112 LEU A CA 1
ATOM 841 C C . LEU A 1 112 ? -17.407 -6.002 17.225 1.00 94.94 112 LEU A C 1
ATOM 843 O O . LEU A 1 112 ? -18.348 -5.386 17.721 1.00 94.94 112 LEU A O 1
ATOM 847 N N . GLU A 1 113 ? -17.497 -7.282 16.869 1.00 95.75 113 GLU A N 1
ATOM 848 C CA . GLU A 1 113 ? -18.714 -8.070 17.065 1.00 95.75 113 GLU A CA 1
ATOM 849 C C . GLU A 1 113 ? -19.062 -8.217 18.556 1.00 95.75 113 GLU A C 1
ATOM 851 O O . GLU A 1 113 ? -20.200 -7.978 18.956 1.00 95.75 113 GLU A O 1
ATOM 856 N N . GLY A 1 114 ? -18.072 -8.498 19.408 1.00 96.75 114 GLY A N 1
ATOM 857 C CA . GLY A 1 114 ? -18.263 -8.552 20.859 1.00 96.75 114 GLY A CA 1
ATOM 858 C C . GLY A 1 114 ? -18.662 -7.206 21.482 1.00 96.75 114 GLY A C 1
ATOM 859 O O . GLY A 1 114 ? -19.392 -7.176 22.471 1.00 96.75 114 GLY A O 1
ATOM 860 N N . VAL A 1 115 ? -18.218 -6.076 20.924 1.00 96.69 115 VAL A N 1
ATOM 861 C CA . VAL A 1 115 ? -18.698 -4.739 21.322 1.00 96.69 115 VAL A CA 1
ATOM 862 C C . VAL A 1 115 ? -20.161 -4.543 20.905 1.00 96.69 115 VAL A C 1
ATOM 864 O O . VAL A 1 115 ? -20.967 -4.099 21.719 1.00 96.69 115 VAL A O 1
ATOM 867 N N . ASN A 1 116 ? -20.535 -4.922 19.680 1.00 96.50 116 ASN A N 1
ATOM 868 C CA . ASN A 1 116 ? -21.918 -4.818 19.195 1.00 96.50 116 ASN A CA 1
ATOM 869 C C . ASN A 1 116 ? -22.894 -5.677 20.014 1.00 96.50 116 ASN A C 1
ATOM 871 O O . ASN A 1 116 ? -23.991 -5.224 20.336 1.00 96.50 116 ASN A O 1
ATOM 875 N N . GLN A 1 117 ? -22.487 -6.887 20.400 1.00 97.94 117 GLN A N 1
ATOM 876 C CA . GLN A 1 117 ? -23.284 -7.745 21.281 1.00 97.94 117 GLN A CA 1
ATOM 877 C C . GLN A 1 117 ? -23.500 -7.091 22.649 1.00 97.94 117 GLN A C 1
ATOM 879 O O . GLN A 1 117 ? -24.634 -7.027 23.120 1.00 97.94 117 GLN A O 1
ATOM 884 N N . ARG A 1 118 ? -22.450 -6.502 23.236 1.00 97.69 118 ARG A N 1
ATOM 885 C CA . ARG A 1 118 ? -22.558 -5.759 24.501 1.00 97.69 118 ARG A CA 1
ATOM 886 C C . ARG A 1 118 ? -23.476 -4.540 24.408 1.00 97.69 118 ARG A C 1
ATOM 888 O O . ARG A 1 118 ? -24.166 -4.260 25.381 1.00 97.69 118 ARG A O 1
ATOM 895 N N . PHE A 1 119 ? -23.538 -3.850 23.265 1.00 97.50 119 PHE A N 1
ATOM 896 C CA . PHE A 1 119 ? -24.537 -2.793 23.051 1.00 97.50 119 PHE A CA 1
ATOM 897 C C . PHE A 1 119 ? -25.967 -3.341 23.127 1.00 97.50 119 PHE A C 1
ATOM 899 O O . PHE A 1 119 ? -26.805 -2.759 23.811 1.00 97.50 119 PHE A O 1
ATOM 906 N N . GLY A 1 120 ? -26.242 -4.470 22.465 1.00 97.25 120 GLY A N 1
ATOM 907 C CA . GLY A 1 120 ? -27.557 -5.117 22.515 1.00 97.25 120 GLY A CA 1
ATOM 908 C C . GLY A 1 120 ? -27.937 -5.577 23.925 1.00 97.25 120 GLY A C 1
ATOM 909 O O . GLY A 1 120 ? -29.042 -5.306 24.387 1.00 97.25 120 GLY A O 1
ATOM 910 N N . GLU A 1 121 ? -27.002 -6.203 24.641 1.00 97.62 121 GLU A N 1
ATOM 911 C CA . GLU A 1 121 ? -27.202 -6.612 26.037 1.00 97.62 121 GLU A CA 1
ATOM 912 C C . GLU A 1 121 ? -27.433 -5.414 26.969 1.00 97.62 121 GLU A C 1
ATOM 914 O O . GLU A 1 121 ? -28.266 -5.484 27.872 1.00 97.62 121 GLU A O 1
ATOM 919 N N . LEU A 1 122 ? -26.704 -4.311 26.768 1.00 97.81 122 LEU A N 1
ATOM 920 C CA . LEU A 1 122 ? -26.853 -3.094 27.565 1.00 97.81 122 LEU A CA 1
ATOM 921 C C . LEU A 1 122 ? -28.227 -2.447 27.345 1.00 97.81 122 LEU A C 1
ATOM 923 O O . LEU A 1 122 ? -28.872 -2.038 28.311 1.00 97.81 122 LEU A O 1
ATOM 927 N N . GLN A 1 123 ? -28.683 -2.397 26.092 1.00 97.31 123 GLN A N 1
ATOM 928 C CA . GLN A 1 123 ? -30.015 -1.912 25.739 1.00 97.31 123 GLN A CA 1
ATOM 929 C C . GLN A 1 123 ? -31.105 -2.776 26.384 1.00 97.31 123 GLN A C 1
ATOM 931 O O . GLN A 1 123 ? -32.026 -2.247 27.002 1.00 97.31 123 GLN A O 1
ATOM 936 N N . GLN A 1 124 ? -30.967 -4.101 26.312 1.00 98.12 124 GLN A N 1
ATOM 937 C CA . GLN A 1 124 ? -31.924 -5.018 26.923 1.00 98.12 124 GLN A CA 1
ATOM 938 C C . GLN A 1 124 ? -31.993 -4.842 28.450 1.00 98.12 124 GLN A C 1
ATOM 940 O O . GLN A 1 124 ? -33.082 -4.754 29.005 1.00 98.12 124 GLN A O 1
ATOM 945 N N . LYS A 1 125 ? -30.850 -4.691 29.133 1.00 97.56 125 LYS A N 1
ATOM 946 C CA . LYS A 1 125 ? -30.816 -4.424 30.584 1.00 97.56 125 LYS A CA 1
ATOM 947 C C . LYS A 1 125 ? -31.526 -3.130 30.974 1.00 97.56 125 LYS A C 1
ATOM 949 O O . LYS A 1 125 ? -32.082 -3.049 32.069 1.00 97.56 125 LYS A O 1
ATOM 954 N N . LEU A 1 126 ? -31.490 -2.111 30.114 1.00 98.06 126 LEU A N 1
ATOM 955 C CA . LEU A 1 126 ? -32.235 -0.873 30.337 1.00 98.06 126 LEU A CA 1
ATOM 956 C C . LEU A 1 126 ? -33.745 -1.105 30.185 1.00 98.06 126 LEU A C 1
ATOM 958 O O . LEU A 1 126 ? -34.518 -0.641 31.022 1.00 98.06 126 LEU A O 1
ATOM 962 N N . GLU A 1 127 ? -34.161 -1.830 29.146 1.00 97.75 127 GLU A N 1
ATOM 963 C CA . GLU A 1 127 ? -35.569 -2.163 28.880 1.00 97.75 127 GLU A CA 1
ATOM 964 C C . GLU A 1 127 ? -36.177 -3.059 29.968 1.00 97.75 127 GLU A C 1
ATOM 966 O O . GLU A 1 127 ? -37.307 -2.825 30.402 1.00 97.75 127 GLU A O 1
ATOM 971 N N . ASP A 1 128 ? -35.399 -4.018 30.469 1.00 98.19 128 ASP A N 1
ATOM 972 C CA . ASP A 1 128 ? -35.765 -4.898 31.583 1.00 98.19 128 ASP A CA 1
ATOM 973 C C . ASP A 1 128 ? -35.740 -4.161 32.943 1.00 98.19 128 ASP A C 1
ATOM 975 O O . ASP A 1 128 ? -36.195 -4.692 33.960 1.00 98.19 128 ASP A O 1
ATOM 979 N N . GLY A 1 129 ? -35.245 -2.915 32.975 1.00 97.12 129 GLY A N 1
ATOM 980 C CA . GLY A 1 129 ? -35.140 -2.088 34.177 1.00 97.12 129 GLY A CA 1
ATOM 981 C C . GLY A 1 129 ? -34.059 -2.549 35.161 1.00 97.12 129 GLY A C 1
ATOM 982 O O . GLY A 1 129 ? -34.086 -2.150 36.326 1.00 97.12 129 GLY A O 1
ATOM 983 N N . GLU A 1 130 ? -33.117 -3.387 34.716 1.00 97.56 130 GLU A N 1
ATOM 984 C CA . GLU A 1 130 ? -31.995 -3.884 35.523 1.00 97.56 130 GLU A CA 1
ATOM 985 C C . GLU A 1 130 ? -30.942 -2.802 35.796 1.00 97.56 130 GLU A C 1
ATOM 987 O O . GLU A 1 130 ? -30.231 -2.869 36.801 1.00 97.56 130 GLU A O 1
ATOM 992 N N . ILE A 1 131 ? -30.843 -1.801 34.915 1.00 97.38 131 ILE A N 1
ATOM 993 C CA . ILE A 1 131 ? -29.940 -0.654 35.056 1.00 97.38 131 ILE A CA 1
ATOM 994 C C . ILE A 1 131 ? -30.705 0.666 34.994 1.00 97.38 131 ILE A C 1
ATOM 996 O O . ILE A 1 131 ? -31.744 0.784 34.343 1.00 97.38 131 ILE A O 1
ATOM 1000 N N . SER A 1 132 ? -30.169 1.689 35.660 1.00 97.81 132 SER A N 1
ATOM 1001 C CA . SER A 1 132 ? -30.706 3.041 35.544 1.00 97.81 132 SER A CA 1
ATOM 1002 C C . SER A 1 132 ? -30.277 3.700 34.229 1.00 97.81 132 SER A C 1
ATOM 1004 O O . SER A 1 132 ? -29.278 3.323 33.617 1.00 97.81 132 SER A O 1
ATOM 1006 N N . VAL A 1 133 ? -30.988 4.757 33.824 1.00 97.31 133 VAL A N 1
ATOM 1007 C CA . VAL A 1 133 ? -30.588 5.587 32.672 1.00 97.31 133 VAL A CA 1
ATOM 1008 C C . VAL A 1 133 ? -29.190 6.187 32.878 1.00 97.31 133 VAL A C 1
ATOM 1010 O O . VAL A 1 133 ? -28.414 6.270 31.932 1.00 97.31 133 VAL A O 1
ATOM 1013 N N . ALA A 1 134 ? -28.842 6.567 34.112 1.00 97.50 134 ALA A N 1
ATOM 1014 C CA . ALA A 1 134 ? -27.519 7.106 34.419 1.00 97.50 134 ALA A CA 1
ATOM 1015 C C . ALA A 1 134 ? -26.413 6.059 34.191 1.00 97.50 134 ALA A C 1
ATOM 1017 O O . ALA A 1 134 ? -25.395 6.369 33.574 1.00 97.50 134 ALA A O 1
ATOM 1018 N N . ASP A 1 135 ? -26.640 4.812 34.615 1.00 97.38 135 ASP A N 1
ATOM 1019 C CA . ASP A 1 135 ? -25.689 3.714 34.403 1.00 97.38 135 ASP A CA 1
ATOM 1020 C C . ASP A 1 135 ? -25.582 3.327 32.925 1.00 97.38 135 ASP A C 1
ATOM 1022 O O . ASP A 1 135 ? -24.485 3.033 32.445 1.00 97.38 135 ASP A O 1
ATOM 1026 N N . TYR A 1 136 ? -26.705 3.357 32.197 1.00 97.69 136 TYR A N 1
ATOM 1027 C CA . TYR A 1 136 ? -26.732 3.128 30.755 1.00 97.69 136 TYR A CA 1
ATOM 1028 C C . TYR A 1 136 ? -25.849 4.135 30.020 1.00 97.69 136 TYR A C 1
ATOM 1030 O O . TYR A 1 136 ? -25.005 3.723 29.234 1.00 97.69 136 TYR A O 1
ATOM 1038 N N . VAL A 1 137 ? -25.985 5.436 30.300 1.00 97.75 137 VAL A N 1
ATOM 1039 C CA . VAL A 1 137 ? -25.193 6.481 29.626 1.00 97.75 137 VAL A CA 1
ATOM 1040 C C . VAL A 1 137 ? -23.692 6.253 29.820 1.00 97.75 137 VAL A C 1
ATOM 1042 O O . VAL A 1 137 ? -22.938 6.296 28.849 1.00 97.75 137 VAL A O 1
ATOM 1045 N N . VAL A 1 138 ? -23.260 5.945 31.047 1.00 97.81 138 VAL A N 1
ATOM 1046 C CA . VAL A 1 138 ? -21.842 5.700 31.357 1.00 97.81 138 VAL A CA 1
ATOM 1047 C C . VAL A 1 138 ? -21.315 4.451 30.641 1.00 97.81 138 VAL A C 1
ATOM 1049 O O . VAL A 1 138 ? -20.254 4.498 30.019 1.00 97.81 138 VAL A O 1
ATOM 1052 N N . GLN A 1 139 ? -22.049 3.336 30.695 1.00 96.75 139 GLN A N 1
ATOM 1053 C CA . GLN A 1 139 ? -21.628 2.088 30.044 1.00 96.75 139 GLN A CA 1
ATOM 1054 C C . GLN A 1 139 ? -21.674 2.188 28.516 1.00 96.75 139 GLN A C 1
ATOM 1056 O O . GLN A 1 139 ? -20.789 1.671 27.835 1.00 96.75 139 GLN A O 1
ATOM 1061 N N . ASN A 1 140 ? -22.671 2.886 27.976 1.00 97.38 140 ASN A N 1
ATOM 1062 C CA . ASN A 1 140 ? -22.815 3.120 26.547 1.00 97.38 140 ASN A CA 1
ATOM 1063 C C . ASN A 1 140 ? -21.646 3.956 26.019 1.00 97.38 140 ASN A C 1
ATOM 1065 O O . ASN A 1 140 ? -21.069 3.598 24.996 1.00 97.38 140 ASN A O 1
ATOM 1069 N N . GLN A 1 141 ? -21.243 5.008 26.740 1.00 98.00 141 GLN A N 1
ATOM 1070 C CA . GLN A 1 141 ? -20.073 5.803 26.368 1.00 98.00 141 GLN A CA 1
ATOM 1071 C C . GLN A 1 141 ? -18.801 4.946 26.327 1.00 98.00 141 GLN A C 1
ATOM 1073 O O . GLN A 1 141 ? -18.073 4.991 25.341 1.00 98.00 141 GLN A O 1
ATOM 1078 N N . ALA A 1 142 ? -18.579 4.096 27.334 1.00 97.19 142 ALA A N 1
ATOM 1079 C CA . ALA A 1 142 ? -17.415 3.210 27.358 1.00 97.19 142 ALA A CA 1
ATOM 1080 C C . ALA A 1 142 ? -17.378 2.247 26.153 1.00 97.19 142 ALA A C 1
ATOM 1082 O O . ALA A 1 142 ? -16.319 2.023 25.566 1.00 97.19 142 ALA A O 1
ATOM 1083 N N . LEU A 1 143 ? -18.532 1.705 25.748 1.00 97.56 143 LEU A N 1
ATOM 1084 C CA . LEU A 1 143 ? -18.633 0.857 24.555 1.00 97.56 143 LEU A CA 1
ATOM 1085 C C . LEU A 1 143 ? -18.436 1.650 23.255 1.00 97.56 143 LEU A C 1
ATOM 1087 O O . LEU A 1 143 ? -17.848 1.127 22.305 1.00 97.56 143 LEU A O 1
ATOM 1091 N N . VAL A 1 144 ? -18.907 2.901 23.196 1.00 97.62 144 VAL A N 1
ATOM 1092 C CA . VAL A 1 144 ? -18.670 3.799 22.055 1.00 97.62 144 VAL A CA 1
ATOM 1093 C C . VAL A 1 144 ? -17.178 4.078 21.911 1.00 97.62 144 VAL A C 1
ATOM 1095 O O . VAL A 1 144 ? -16.647 3.902 20.814 1.00 97.62 144 VAL A O 1
ATOM 1098 N N . ASP A 1 145 ? -16.500 4.426 23.002 1.00 97.56 145 ASP A N 1
ATOM 1099 C CA . ASP A 1 145 ? -15.063 4.705 23.013 1.00 97.56 145 ASP A CA 1
ATOM 1100 C C . ASP A 1 145 ? -14.255 3.469 22.589 1.00 97.56 145 ASP A C 1
ATOM 1102 O O . ASP A 1 145 ? -13.355 3.566 21.753 1.00 97.56 145 ASP A O 1
ATOM 1106 N N . GLU A 1 146 ? -14.622 2.280 23.081 1.00 95.75 146 GLU A N 1
ATOM 1107 C CA . GLU A 1 146 ? -13.988 1.022 22.674 1.00 95.75 146 GLU A CA 1
ATOM 1108 C C . GLU A 1 146 ? -14.187 0.738 21.177 1.00 95.75 146 GLU A C 1
ATOM 1110 O O . GLU A 1 146 ? -13.236 0.391 20.469 1.00 95.75 146 GLU A O 1
ATOM 1115 N N . ARG A 1 147 ? -15.408 0.932 20.659 1.00 96.31 147 ARG A N 1
ATOM 1116 C CA . ARG A 1 147 ? -15.700 0.768 19.227 1.00 96.31 147 ARG A CA 1
ATOM 1117 C C . ARG A 1 147 ? -14.889 1.743 18.378 1.00 96.31 147 ARG A C 1
ATOM 1119 O O . ARG A 1 147 ? -14.358 1.343 17.342 1.00 96.31 147 ARG A O 1
ATOM 1126 N N . MET A 1 148 ? -14.804 3.001 18.807 1.00 96.06 148 MET A N 1
ATOM 1127 C CA . MET A 1 148 ? -14.042 4.044 18.122 1.00 96.06 148 MET A CA 1
ATOM 1128 C C . MET A 1 148 ? -12.550 3.719 18.103 1.00 96.06 148 MET A C 1
ATOM 1130 O O . MET A 1 148 ? -11.935 3.799 17.044 1.00 96.06 148 MET A O 1
ATOM 1134 N N . ALA A 1 149 ? -11.981 3.268 19.223 1.00 94.56 149 ALA A N 1
ATOM 1135 C CA . ALA A 1 149 ? -10.580 2.858 19.289 1.00 94.56 149 ALA A CA 1
ATOM 1136 C C . ALA A 1 149 ? -10.269 1.698 18.326 1.00 94.56 149 ALA A C 1
ATOM 1138 O O . ALA A 1 149 ? -9.263 1.727 17.616 1.00 94.56 149 ALA A O 1
ATOM 1139 N N . LEU A 1 150 ? -11.155 0.697 18.248 1.00 94.56 150 LEU A N 1
ATOM 1140 C CA . LEU A 1 150 ? -11.009 -0.415 17.302 1.00 94.56 150 LEU A CA 1
ATOM 1141 C C . LEU A 1 150 ? -11.121 0.054 15.845 1.00 94.56 150 LEU A C 1
ATOM 1143 O O . LEU A 1 150 ? -10.322 -0.361 15.008 1.00 94.56 150 LEU A O 1
ATOM 1147 N N . LYS A 1 151 ? -12.077 0.935 15.536 1.00 94.06 151 LYS A N 1
ATOM 1148 C CA . LYS A 1 151 ? -12.243 1.510 14.193 1.00 94.06 151 LYS A CA 1
ATOM 1149 C C . LYS A 1 151 ? -11.039 2.342 13.765 1.00 94.06 151 LYS A C 1
ATOM 1151 O O . LYS A 1 151 ? -10.560 2.178 12.648 1.00 94.06 151 LYS A O 1
ATOM 1156 N N . LEU A 1 152 ? -10.505 3.158 14.667 1.00 94.12 152 LEU A N 1
ATOM 1157 C CA . LEU A 1 152 ? -9.308 3.948 14.412 1.00 94.12 152 LEU A CA 1
ATOM 1158 C C . LEU A 1 152 ? -8.097 3.052 14.121 1.00 94.12 152 LEU A C 1
ATOM 1160 O O . LEU A 1 152 ? -7.354 3.318 13.181 1.00 94.12 152 LEU A O 1
ATOM 1164 N N . ALA A 1 153 ? -7.921 1.959 14.870 1.00 91.25 153 ALA A N 1
ATOM 1165 C CA . ALA A 1 153 ? -6.858 0.990 14.599 1.00 91.25 153 ALA A CA 1
ATOM 1166 C C . ALA A 1 153 ? -7.012 0.326 13.214 1.00 91.25 153 ALA A C 1
ATOM 1168 O O . ALA A 1 153 ? -6.026 0.148 12.495 1.00 91.25 153 ALA A O 1
ATOM 1169 N N . GLU A 1 154 ? -8.246 -0.004 12.807 1.00 92.69 154 GLU A N 1
ATOM 1170 C CA . GLU A 1 154 ? -8.549 -0.516 11.462 1.00 92.69 154 GLU A CA 1
ATOM 1171 C C . GLU A 1 154 ? -8.157 0.497 10.372 1.00 92.69 154 GLU A C 1
ATOM 1173 O O . GLU A 1 154 ? -7.502 0.145 9.387 1.00 92.69 154 GLU A O 1
ATOM 1178 N N . GLU A 1 155 ? -8.548 1.759 10.542 1.00 93.25 155 GLU A N 1
ATOM 1179 C CA . GLU A 1 155 ? -8.264 2.835 9.590 1.00 93.25 155 GLU A CA 1
ATOM 1180 C C . GLU A 1 155 ? -6.773 3.150 9.495 1.00 93.25 155 GLU A C 1
ATOM 1182 O O . GLU A 1 155 ? -6.249 3.257 8.387 1.00 93.25 155 GLU A O 1
ATOM 1187 N N . GLN A 1 156 ? -6.063 3.214 10.623 1.00 92.62 156 GLN A N 1
ATOM 1188 C CA . GLN A 1 156 ? -4.612 3.414 10.649 1.00 92.62 156 GLN A CA 1
ATOM 1189 C C . GLN A 1 156 ? -3.874 2.311 9.889 1.00 92.62 156 GLN A C 1
ATOM 1191 O O . GLN A 1 156 ? -2.908 2.585 9.180 1.00 92.62 156 GLN A O 1
ATOM 1196 N N . ALA A 1 157 ? -4.344 1.069 9.978 1.00 91.00 157 ALA A N 1
ATOM 1197 C CA . ALA A 1 157 ? -3.751 -0.035 9.239 1.00 91.00 157 ALA A CA 1
ATOM 1198 C C . ALA A 1 157 ? -4.065 -0.017 7.750 1.00 91.00 157 ALA A C 1
ATOM 1200 O O . ALA A 1 157 ? -3.174 -0.277 6.939 1.00 91.00 157 ALA A O 1
ATOM 1201 N N . LYS A 1 158 ? -5.294 0.344 7.372 1.00 92.38 158 LYS A N 1
ATOM 1202 C CA . LYS A 1 158 ? -5.635 0.596 5.965 1.00 92.38 158 LYS A CA 1
ATOM 1203 C C . LYS A 1 158 ? -4.784 1.724 5.396 1.00 92.38 158 LYS A C 1
ATOM 1205 O O . LYS A 1 158 ? -4.254 1.588 4.295 1.00 92.38 158 LYS A O 1
ATOM 1210 N N . TRP A 1 159 ? -4.607 2.799 6.158 1.00 93.00 159 TRP A N 1
ATOM 1211 C CA . TRP A 1 159 ? -3.757 3.918 5.782 1.00 93.00 159 TRP A CA 1
ATOM 1212 C C . TRP A 1 159 ? -2.300 3.479 5.628 1.00 93.00 159 TRP A C 1
ATOM 1214 O O . TRP A 1 159 ? -1.728 3.690 4.564 1.00 93.00 159 TRP A O 1
ATOM 1224 N N . ALA A 1 160 ? -1.727 2.773 6.606 1.00 91.44 160 ALA A N 1
ATOM 1225 C CA . ALA A 1 160 ? -0.367 2.242 6.523 1.00 91.44 160 ALA A CA 1
ATOM 1226 C C . ALA A 1 160 ? -0.171 1.322 5.301 1.00 91.44 160 ALA A C 1
ATOM 1228 O O . ALA A 1 160 ? 0.802 1.466 4.559 1.00 91.44 160 ALA A O 1
ATOM 1229 N N . ALA A 1 161 ? -1.122 0.423 5.029 1.00 91.50 161 ALA A N 1
ATOM 1230 C CA . ALA A 1 161 ? -1.092 -0.440 3.849 1.00 91.50 161 ALA A CA 1
ATOM 1231 C C . ALA A 1 161 ? -1.157 0.362 2.537 1.00 91.50 161 ALA A C 1
ATOM 1233 O O . ALA A 1 161 ? -0.398 0.077 1.607 1.00 91.50 161 ALA A O 1
ATOM 1234 N N . SER A 1 162 ? -2.020 1.381 2.478 1.00 92.94 162 SER A N 1
ATOM 1235 C CA . SER A 1 162 ? -2.140 2.286 1.332 1.00 92.94 162 SER A CA 1
ATOM 1236 C C . SER A 1 162 ? -0.862 3.091 1.108 1.00 92.94 162 SER A C 1
ATOM 1238 O O . SER A 1 162 ? -0.413 3.201 -0.030 1.00 92.94 162 SER A O 1
ATOM 1240 N N . GLN A 1 163 ? -0.247 3.615 2.172 1.00 92.69 163 GLN A N 1
ATOM 1241 C CA . GLN A 1 163 ? 1.016 4.347 2.081 1.00 92.69 163 GLN A CA 1
ATOM 1242 C C . GLN A 1 163 ? 2.132 3.442 1.568 1.00 92.69 163 GLN A C 1
ATOM 1244 O O . GLN A 1 163 ? 2.831 3.804 0.628 1.00 92.69 163 GLN A O 1
ATOM 1249 N N . ASN A 1 164 ? 2.247 2.224 2.100 1.00 91.12 164 ASN A N 1
ATOM 1250 C CA . ASN A 1 164 ? 3.239 1.262 1.624 1.00 91.12 164 ASN A CA 1
ATOM 1251 C C . ASN A 1 164 ? 3.023 0.892 0.148 1.00 91.12 164 ASN A C 1
ATOM 1253 O O . ASN A 1 164 ? 3.992 0.726 -0.588 1.00 91.12 164 ASN A O 1
ATOM 1257 N N . ALA A 1 165 ? 1.771 0.757 -0.304 1.00 91.12 165 ALA A N 1
ATOM 1258 C CA . ALA A 1 165 ? 1.466 0.501 -1.711 1.00 91.12 165 ALA A CA 1
ATOM 1259 C C . ALA A 1 165 ? 1.831 1.694 -2.609 1.00 91.12 165 ALA A C 1
ATOM 1261 O O . ALA A 1 165 ? 2.490 1.498 -3.629 1.00 91.12 165 ALA A O 1
ATOM 1262 N N . ALA A 1 166 ? 1.473 2.914 -2.202 1.00 92.94 166 ALA A N 1
ATOM 1263 C CA . ALA A 1 166 ? 1.804 4.135 -2.929 1.00 92.94 166 ALA A CA 1
ATOM 1264 C C . ALA A 1 166 ? 3.322 4.360 -3.015 1.00 92.94 166 ALA A C 1
ATOM 1266 O O . ALA A 1 166 ? 3.830 4.678 -4.086 1.00 92.94 166 ALA A O 1
ATOM 1267 N N . GLN A 1 167 ? 4.055 4.130 -1.921 1.00 91.44 167 GLN A N 1
ATOM 1268 C CA . GLN A 1 167 ? 5.519 4.211 -1.884 1.00 91.44 167 GLN A CA 1
ATOM 1269 C C . GLN A 1 167 ? 6.166 3.214 -2.853 1.00 91.44 167 GLN A C 1
ATOM 1271 O O . GLN A 1 167 ? 7.042 3.594 -3.628 1.00 91.44 167 GLN A O 1
ATOM 1276 N N . ARG A 1 168 ? 5.698 1.955 -2.876 1.00 90.06 168 ARG A N 1
ATOM 1277 C CA . ARG A 1 168 ? 6.172 0.960 -3.855 1.00 90.06 168 ARG A CA 1
ATOM 1278 C C . ARG A 1 168 ? 5.890 1.392 -5.293 1.00 90.06 168 ARG A C 1
ATOM 1280 O O . ARG A 1 168 ? 6.768 1.283 -6.137 1.00 90.06 168 ARG A O 1
ATOM 1287 N N . GLU A 1 169 ? 4.698 1.913 -5.576 1.00 92.19 169 GLU A N 1
ATOM 1288 C CA . GLU A 1 169 ? 4.346 2.369 -6.925 1.00 92.19 169 GLU A CA 1
ATOM 1289 C C . GLU A 1 169 ? 5.192 3.570 -7.375 1.00 92.19 169 GLU A C 1
ATOM 1291 O O . GLU A 1 169 ? 5.649 3.611 -8.517 1.00 92.19 169 GLU A O 1
ATOM 1296 N N . GLN A 1 170 ? 5.419 4.544 -6.491 1.00 92.50 170 GLN A N 1
ATOM 1297 C CA . GLN A 1 170 ? 6.266 5.704 -6.780 1.00 92.50 170 GLN A CA 1
ATOM 1298 C C . GLN A 1 170 ? 7.712 5.286 -7.040 1.00 92.50 170 GLN A C 1
ATOM 1300 O O . GLN A 1 170 ? 8.303 5.735 -8.022 1.00 92.50 170 GLN A O 1
ATOM 1305 N N . ARG A 1 171 ? 8.256 4.384 -6.215 1.00 90.19 171 ARG A N 1
ATOM 1306 C CA . ARG A 1 171 ? 9.598 3.835 -6.424 1.00 90.19 171 ARG A CA 1
ATOM 1307 C C . ARG A 1 171 ? 9.696 3.110 -7.760 1.00 90.19 171 ARG A C 1
ATOM 1309 O O . ARG A 1 171 ? 10.609 3.387 -8.527 1.00 90.19 171 ARG A O 1
ATOM 1316 N N . TRP A 1 172 ? 8.730 2.245 -8.061 1.00 92.44 172 TRP A N 1
ATOM 1317 C CA . TRP A 1 172 ? 8.678 1.536 -9.334 1.00 92.44 172 TRP A CA 1
ATOM 1318 C C . TRP A 1 172 ? 8.686 2.505 -10.521 1.00 92.44 172 TRP A C 1
ATOM 1320 O O . TRP A 1 172 ? 9.472 2.338 -11.451 1.00 92.44 172 TRP A O 1
ATOM 1330 N N . LYS A 1 173 ? 7.856 3.557 -10.481 1.00 93.94 173 LYS A N 1
ATOM 1331 C CA . LYS A 1 173 ? 7.839 4.597 -11.523 1.00 93.94 173 LYS A CA 1
ATOM 1332 C C . LYS A 1 173 ? 9.194 5.281 -11.660 1.00 93.94 173 LYS A C 1
ATOM 1334 O O . LYS A 1 173 ? 9.683 5.408 -12.778 1.00 93.94 173 LYS A O 1
ATOM 1339 N N . TRP A 1 174 ? 9.807 5.662 -10.542 1.00 93.56 174 TRP A N 1
ATOM 1340 C CA . TRP A 1 174 ? 11.122 6.294 -10.536 1.00 93.56 174 TRP A CA 1
ATOM 1341 C C . TRP A 1 174 ? 12.206 5.388 -11.136 1.00 93.56 174 TRP A C 1
ATOM 1343 O O . TRP A 1 174 ? 12.965 5.838 -11.991 1.00 93.56 174 TRP A O 1
ATOM 1353 N N . GLU A 1 175 ? 12.248 4.106 -10.765 1.00 93.19 175 GLU A N 1
ATOM 1354 C CA . GLU A 1 175 ? 13.221 3.153 -11.316 1.00 93.19 175 GLU A CA 1
ATOM 1355 C C . GLU A 1 175 ? 13.001 2.900 -12.806 1.00 93.19 175 GLU A C 1
ATOM 1357 O O . GLU A 1 175 ? 13.959 2.820 -13.574 1.00 93.19 175 GLU A O 1
ATOM 1362 N N . VAL A 1 176 ? 11.744 2.830 -13.246 1.00 93.62 176 VAL A N 1
ATOM 1363 C CA . VAL A 1 176 ? 11.406 2.718 -14.666 1.00 93.62 176 VAL A CA 1
ATOM 1364 C C . VAL A 1 176 ? 11.872 3.959 -15.431 1.00 93.62 176 VAL A C 1
ATOM 1366 O O . VAL A 1 176 ? 12.544 3.828 -16.454 1.00 93.62 176 VAL A O 1
ATOM 1369 N N . GLU A 1 177 ? 11.561 5.163 -14.952 1.00 94.19 177 GLU A N 1
ATOM 1370 C CA . GLU A 1 177 ? 12.002 6.416 -15.578 1.00 94.19 177 GLU A CA 1
ATOM 1371 C C . GLU A 1 177 ? 13.528 6.511 -15.634 1.00 94.19 177 GLU A C 1
ATOM 1373 O O . GLU A 1 177 ? 14.095 6.802 -16.691 1.00 94.19 177 GLU A O 1
ATOM 1378 N N . ARG A 1 178 ? 14.201 6.176 -14.530 1.00 93.38 178 ARG A N 1
ATOM 1379 C CA . ARG A 1 178 ? 15.659 6.093 -14.447 1.00 93.38 178 ARG A CA 1
ATOM 1380 C C . ARG A 1 178 ? 16.220 5.088 -15.452 1.00 93.38 178 ARG A C 1
ATOM 1382 O O . ARG A 1 178 ? 17.150 5.432 -16.181 1.00 93.38 178 ARG A O 1
ATOM 1389 N N . PHE A 1 179 ? 15.651 3.888 -15.542 1.00 94.12 179 PHE A N 1
ATOM 1390 C CA . PHE A 1 179 ? 16.070 2.860 -16.496 1.00 94.12 179 PHE A CA 1
ATOM 1391 C C . PHE A 1 179 ? 15.952 3.355 -17.944 1.00 94.12 179 PHE A C 1
ATOM 1393 O O . PHE A 1 179 ? 16.908 3.258 -18.715 1.00 94.12 179 PHE A O 1
ATOM 1400 N N . TYR A 1 180 ? 14.815 3.956 -18.307 1.00 93.69 180 TYR A N 1
ATOM 1401 C CA . TYR A 1 180 ? 14.583 4.483 -19.655 1.00 93.69 180 TYR A CA 1
ATOM 1402 C C . TYR A 1 180 ? 15.360 5.769 -19.970 1.00 93.69 180 TYR A C 1
ATOM 1404 O O . TYR A 1 180 ? 15.524 6.094 -21.147 1.00 93.69 180 TYR A O 1
ATOM 1412 N N . SER A 1 181 ? 15.854 6.490 -18.959 1.00 92.50 181 SER A N 1
ATOM 1413 C CA . SER A 1 181 ? 16.719 7.660 -19.157 1.00 92.50 181 SER A CA 1
ATOM 1414 C C . SER A 1 181 ? 18.103 7.296 -19.714 1.00 92.50 181 SER A C 1
ATOM 1416 O O . SER A 1 181 ? 18.758 8.134 -20.335 1.00 92.50 181 SER A O 1
ATOM 1418 N N . GLY A 1 182 ? 18.543 6.045 -19.532 1.00 89.31 182 GLY A N 1
ATOM 1419 C CA . GLY A 1 182 ? 19.821 5.555 -20.038 1.00 89.31 182 GLY A CA 1
ATOM 1420 C C . GLY A 1 182 ? 19.818 5.333 -21.553 1.00 89.31 182 GLY A C 1
ATOM 1421 O O . GLY A 1 182 ? 18.853 4.835 -22.132 1.00 89.31 182 GLY A O 1
ATOM 1422 N N . GLU A 1 183 ? 20.941 5.624 -22.213 1.00 87.31 183 GLU A N 1
ATOM 1423 C CA . GLU A 1 183 ? 21.087 5.424 -23.665 1.00 87.31 183 GLU A CA 1
ATOM 1424 C C . GLU A 1 183 ? 20.918 3.950 -24.077 1.00 87.31 183 GLU A C 1
ATOM 1426 O O . GLU A 1 183 ? 20.362 3.647 -25.135 1.00 87.31 183 GLU A O 1
ATOM 1431 N N . SER A 1 184 ? 21.312 3.013 -23.207 1.00 85.31 184 SER A N 1
ATOM 1432 C CA . SER A 1 184 ? 21.138 1.574 -23.426 1.00 85.31 184 SER A CA 1
ATOM 1433 C C . SER A 1 184 ? 19.669 1.181 -23.616 1.00 85.31 184 SER A C 1
ATOM 1435 O O . SER A 1 184 ? 19.384 0.265 -24.394 1.00 85.31 184 SER A O 1
ATOM 1437 N N . ALA A 1 185 ? 18.731 1.880 -22.972 1.00 90.31 185 ALA A N 1
ATOM 1438 C CA . ALA A 1 185 ? 17.301 1.598 -23.038 1.00 90.31 185 ALA A CA 1
ATOM 1439 C C . ALA A 1 185 ? 16.627 2.130 -24.318 1.00 90.31 185 ALA A C 1
ATOM 1441 O O . ALA A 1 185 ? 15.465 1.815 -24.580 1.00 90.31 185 ALA A O 1
ATOM 1442 N N . ALA A 1 186 ? 17.346 2.864 -25.179 1.00 91.56 186 ALA A N 1
ATOM 1443 C CA . ALA A 1 186 ? 16.802 3.384 -26.436 1.00 91.56 186 ALA A CA 1
ATOM 1444 C C . ALA A 1 186 ? 16.264 2.285 -27.377 1.00 91.56 186 ALA A C 1
ATOM 1446 O O . ALA A 1 186 ? 15.379 2.562 -28.191 1.00 91.56 186 ALA A O 1
ATOM 1447 N N . ILE A 1 187 ? 16.746 1.042 -27.243 1.00 92.62 187 ILE A N 1
ATOM 1448 C CA . ILE A 1 187 ? 16.255 -0.122 -28.002 1.00 92.62 187 ILE A CA 1
ATOM 1449 C C . ILE A 1 187 ? 14.767 -0.408 -27.750 1.00 92.62 187 ILE A C 1
ATOM 1451 O O . ILE A 1 187 ? 14.068 -0.889 -28.636 1.00 92.62 187 ILE A O 1
ATOM 1455 N N . TYR A 1 188 ? 14.249 -0.049 -26.575 1.00 94.25 188 TYR A N 1
ATOM 1456 C CA . TYR A 1 188 ? 12.866 -0.304 -26.169 1.00 94.25 188 TYR A CA 1
ATOM 1457 C C . TYR A 1 188 ? 11.866 0.725 -26.705 1.00 94.25 188 TYR A C 1
ATOM 1459 O O . TYR A 1 188 ? 10.678 0.664 -26.391 1.00 94.25 188 TYR A O 1
ATOM 1467 N N . LYS A 1 189 ? 12.317 1.651 -27.561 1.00 92.31 189 LYS A N 1
ATOM 1468 C CA . LYS A 1 189 ? 11.413 2.415 -28.433 1.00 92.31 189 LYS A CA 1
ATOM 1469 C C . LYS A 1 189 ? 10.662 1.492 -29.400 1.00 92.31 189 LYS A C 1
ATOM 1471 O O . LYS A 1 189 ? 9.574 1.848 -29.846 1.00 92.31 189 LYS A O 1
ATOM 1476 N N . ASP A 1 190 ? 11.222 0.318 -29.706 1.00 93.88 190 ASP A N 1
ATOM 1477 C CA . ASP A 1 190 ? 10.517 -0.736 -30.431 1.00 93.88 190 ASP A CA 1
ATOM 1478 C C . ASP A 1 190 ? 9.452 -1.391 -29.522 1.00 93.88 190 ASP A C 1
ATOM 1480 O O . ASP A 1 190 ? 9.798 -1.956 -28.475 1.00 93.88 190 ASP A O 1
ATOM 1484 N N . PRO A 1 191 ? 8.158 -1.365 -29.905 1.00 94.56 191 PRO A N 1
ATOM 1485 C CA . PRO A 1 191 ? 7.082 -1.956 -29.113 1.00 94.56 191 PRO A CA 1
ATOM 1486 C C . PRO A 1 191 ? 7.243 -3.464 -28.873 1.00 94.56 191 PRO A C 1
ATOM 1488 O O . PRO A 1 191 ? 6.771 -3.962 -27.851 1.00 94.56 191 PRO A O 1
ATOM 1491 N N . ILE A 1 192 ? 7.907 -4.200 -29.772 1.00 94.69 192 ILE A N 1
ATOM 1492 C CA . ILE A 1 192 ? 8.141 -5.644 -29.610 1.00 94.69 192 ILE A CA 1
ATOM 1493 C C . ILE A 1 192 ? 9.132 -5.886 -28.474 1.00 94.69 192 ILE A C 1
ATOM 1495 O O . ILE A 1 192 ? 8.906 -6.743 -27.618 1.00 94.69 192 ILE A O 1
ATOM 1499 N N . LEU A 1 193 ? 10.217 -5.111 -28.444 1.00 94.25 193 LEU A N 1
ATOM 1500 C CA . LEU A 1 193 ? 11.240 -5.224 -27.408 1.00 94.25 193 LEU A CA 1
ATOM 1501 C C . LEU A 1 193 ? 10.717 -4.751 -26.059 1.00 94.25 193 LEU A C 1
ATOM 1503 O O . LEU A 1 193 ? 10.984 -5.397 -25.048 1.00 94.25 193 LEU A O 1
ATOM 1507 N N . LYS A 1 194 ? 9.909 -3.687 -26.047 1.00 95.12 194 LYS A N 1
ATOM 1508 C CA . LYS A 1 194 ? 9.213 -3.247 -24.838 1.00 95.12 194 LYS A CA 1
ATOM 1509 C C . LYS A 1 194 ? 8.295 -4.338 -24.284 1.00 95.12 194 LYS A C 1
ATOM 1511 O O . LYS A 1 194 ? 8.369 -4.654 -23.104 1.00 95.12 194 LYS A O 1
ATOM 1516 N N . ALA A 1 195 ? 7.481 -4.967 -25.134 1.00 95.94 195 ALA A N 1
ATOM 1517 C CA . ALA A 1 195 ? 6.610 -6.059 -24.703 1.00 95.94 195 ALA A CA 1
ATOM 1518 C C . ALA A 1 195 ? 7.406 -7.264 -24.171 1.00 95.94 195 ALA A C 1
ATOM 1520 O O . ALA A 1 195 ? 6.989 -7.901 -23.205 1.00 95.94 195 ALA A O 1
ATOM 1521 N N . ALA A 1 196 ? 8.560 -7.571 -24.773 1.00 95.12 196 ALA A N 1
ATOM 1522 C CA . ALA A 1 196 ? 9.448 -8.620 -24.278 1.00 95.12 196 ALA A CA 1
ATOM 1523 C C . ALA A 1 196 ? 10.023 -8.286 -22.889 1.00 95.12 196 ALA A C 1
ATOM 1525 O O . ALA A 1 196 ? 10.067 -9.173 -22.034 1.00 95.12 196 ALA A O 1
ATOM 1526 N N . LEU A 1 197 ? 10.405 -7.026 -22.653 1.00 96.00 197 LEU A N 1
ATOM 1527 C CA . LEU A 1 197 ? 10.862 -6.542 -21.348 1.00 96.00 197 LEU A CA 1
ATOM 1528 C C . LEU A 1 197 ? 9.751 -6.630 -20.299 1.00 96.00 197 LEU A C 1
ATOM 1530 O O . LEU A 1 197 ? 9.963 -7.230 -19.251 1.00 96.00 197 LEU A O 1
ATOM 1534 N N . ASP A 1 198 ? 8.548 -6.142 -20.610 1.00 95.69 198 ASP A N 1
ATOM 1535 C CA . ASP A 1 198 ? 7.398 -6.192 -19.696 1.00 95.69 198 ASP A CA 1
ATOM 1536 C C . ASP A 1 198 ? 7.062 -7.633 -19.271 1.00 95.69 198 ASP A C 1
ATOM 1538 O O . ASP A 1 198 ? 6.737 -7.899 -18.111 1.00 95.69 198 ASP A O 1
ATOM 1542 N N . VAL A 1 199 ? 7.146 -8.591 -20.202 1.00 96.50 199 VAL A N 1
ATOM 1543 C CA . VAL A 1 199 ? 6.934 -10.014 -19.897 1.00 96.50 199 VAL A CA 1
ATOM 1544 C C . VAL A 1 199 ? 8.058 -10.567 -19.021 1.00 96.50 199 VAL A C 1
ATOM 1546 O O . VAL A 1 199 ? 7.767 -11.303 -18.079 1.00 96.50 199 VAL A O 1
ATOM 1549 N N . ALA A 1 200 ? 9.318 -10.223 -19.300 1.00 95.44 200 ALA A N 1
ATOM 1550 C CA . ALA A 1 200 ? 10.461 -10.676 -18.507 1.00 95.44 200 ALA A CA 1
ATOM 1551 C C . ALA A 1 200 ? 10.410 -10.140 -17.065 1.00 95.44 200 ALA A C 1
ATOM 1553 O O . ALA A 1 200 ? 10.589 -10.915 -16.128 1.00 95.44 200 ALA A O 1
ATOM 1554 N N . VAL A 1 201 ? 10.066 -8.861 -16.883 1.00 96.06 201 VAL A N 1
ATOM 1555 C CA . VAL A 1 201 ? 9.859 -8.244 -15.562 1.00 96.06 201 VAL A CA 1
ATOM 1556 C C . VAL A 1 201 ? 8.777 -8.989 -14.780 1.00 96.06 201 VAL A C 1
ATOM 1558 O O . VAL A 1 201 ? 9.021 -9.418 -13.658 1.00 96.06 201 VAL A O 1
ATOM 1561 N N . ARG A 1 202 ? 7.604 -9.230 -15.383 1.00 95.38 202 ARG A N 1
ATOM 1562 C CA . ARG A 1 202 ? 6.509 -9.963 -14.715 1.00 95.38 202 ARG A CA 1
ATOM 1563 C C . ARG A 1 202 ? 6.885 -11.394 -14.344 1.00 95.38 202 ARG A C 1
ATOM 1565 O O . ARG A 1 202 ? 6.412 -11.903 -13.336 1.00 95.38 202 ARG A O 1
ATOM 1572 N N . GLN A 1 203 ? 7.690 -12.061 -15.170 1.00 95.00 203 GLN A N 1
ATOM 1573 C CA . GLN A 1 203 ? 8.171 -13.411 -14.870 1.00 95.00 203 GLN A CA 1
ATOM 1574 C C . GLN A 1 203 ? 9.135 -13.416 -13.683 1.00 95.00 203 GLN A C 1
ATOM 1576 O O . GLN A 1 203 ? 9.038 -14.306 -12.844 1.00 95.00 203 GLN A O 1
ATOM 1581 N N . LEU A 1 204 ? 10.038 -12.435 -13.612 1.00 94.19 204 LEU A N 1
ATOM 1582 C CA . LEU A 1 204 ? 10.987 -12.298 -12.509 1.00 94.19 204 LEU A CA 1
ATOM 1583 C C . LEU A 1 204 ? 10.294 -11.919 -11.199 1.00 94.19 204 LEU A C 1
ATOM 1585 O O . LEU A 1 204 ? 10.629 -12.500 -10.172 1.00 94.19 204 LEU A O 1
ATOM 1589 N N . ASP A 1 205 ? 9.320 -11.011 -11.247 1.00 91.69 205 ASP A N 1
ATOM 1590 C CA . ASP A 1 205 ? 8.541 -10.571 -10.082 1.00 91.69 205 ASP A CA 1
ATOM 1591 C C . ASP A 1 205 ? 7.634 -11.685 -9.523 1.00 91.69 205 ASP A C 1
ATOM 1593 O O . ASP A 1 205 ? 7.469 -11.833 -8.315 1.00 91.69 205 ASP A O 1
ATOM 1597 N N . ALA A 1 206 ? 7.097 -12.544 -10.397 1.00 93.38 206 ALA A N 1
ATOM 1598 C CA . ALA A 1 206 ? 6.285 -13.687 -9.983 1.00 93.38 206 ALA A CA 1
ATOM 1599 C C . ALA A 1 206 ? 7.093 -14.825 -9.325 1.00 93.38 206 ALA A C 1
ATOM 1601 O O . ALA A 1 206 ? 6.492 -15.721 -8.728 1.00 93.38 206 ALA A O 1
ATOM 1602 N N . ASP A 1 207 ? 8.424 -14.833 -9.453 1.00 93.19 207 ASP A N 1
ATOM 1603 C CA . ASP A 1 207 ? 9.281 -15.863 -8.864 1.00 93.19 207 ASP A CA 1
ATOM 1604 C C . ASP A 1 207 ? 9.550 -15.560 -7.375 1.00 93.19 207 ASP A C 1
ATOM 1606 O O . ASP A 1 207 ? 10.206 -14.563 -7.054 1.00 93.19 207 ASP A O 1
ATOM 1610 N N . PRO A 1 208 ? 9.129 -16.433 -6.435 1.00 90.31 208 PRO A N 1
ATOM 1611 C CA . PRO A 1 208 ? 9.390 -16.245 -5.009 1.00 90.31 208 PRO A CA 1
ATOM 1612 C C . PRO A 1 208 ? 10.878 -16.124 -4.657 1.00 90.31 208 PRO A C 1
ATOM 1614 O O . PRO A 1 208 ? 11.213 -15.529 -3.630 1.00 90.31 208 PRO A O 1
ATOM 1617 N N . ALA A 1 209 ? 11.779 -16.669 -5.485 1.00 90.69 209 ALA A N 1
ATOM 1618 C CA . ALA A 1 209 ? 13.222 -16.531 -5.296 1.00 90.69 209 ALA A CA 1
ATOM 1619 C C . ALA A 1 209 ? 13.696 -15.070 -5.413 1.00 90.69 209 ALA A C 1
ATOM 1621 O O . ALA A 1 209 ? 14.712 -14.707 -4.815 1.00 90.69 209 ALA A O 1
ATOM 1622 N N . ASN A 1 210 ? 12.941 -14.227 -6.123 1.00 88.81 210 ASN A N 1
ATOM 1623 C CA . ASN A 1 210 ? 13.267 -12.823 -6.351 1.00 88.81 210 ASN A CA 1
ATOM 1624 C C . ASN A 1 210 ? 12.525 -11.862 -5.415 1.00 88.81 210 ASN A C 1
ATOM 1626 O O . ASN A 1 210 ? 12.772 -10.665 -5.475 1.00 88.81 210 ASN A O 1
ATOM 1630 N N . ALA A 1 211 ? 11.697 -12.350 -4.487 1.00 85.19 211 ALA A N 1
ATOM 1631 C CA . ALA A 1 211 ? 10.882 -11.501 -3.608 1.00 85.19 211 ALA A CA 1
ATOM 1632 C C . ALA A 1 211 ? 11.685 -10.527 -2.716 1.00 85.19 211 ALA A C 1
ATOM 1634 O O . ALA A 1 211 ? 11.125 -9.592 -2.152 1.00 85.19 211 ALA A O 1
ATOM 1635 N N . LYS A 1 212 ? 12.992 -10.763 -2.541 1.00 86.50 212 LYS A N 1
ATOM 1636 C CA . LYS A 1 212 ? 13.908 -9.898 -1.774 1.00 86.50 212 LYS A CA 1
ATOM 1637 C C . LYS A 1 212 ? 14.790 -9.010 -2.657 1.00 86.50 212 LYS A C 1
ATOM 1639 O O . LYS A 1 212 ? 15.652 -8.307 -2.135 1.00 86.50 212 LYS A O 1
ATOM 1644 N N . ARG A 1 213 ? 14.647 -9.108 -3.977 1.00 89.12 213 ARG A N 1
ATOM 1645 C CA . ARG A 1 213 ? 15.428 -8.332 -4.940 1.00 89.12 213 ARG A CA 1
ATOM 1646 C C . ARG A 1 213 ? 14.848 -6.929 -5.050 1.00 89.12 213 ARG A C 1
ATOM 1648 O O . ARG A 1 213 ? 13.663 -6.726 -4.812 1.00 89.12 213 ARG A O 1
ATOM 1655 N N . SER A 1 214 ? 15.702 -5.964 -5.375 1.00 89.56 214 SER A N 1
ATOM 1656 C CA . SER A 1 214 ? 15.255 -4.604 -5.660 1.00 89.56 214 SER A CA 1
ATOM 1657 C C . SER A 1 214 ? 14.608 -4.525 -7.041 1.00 89.56 214 SER A C 1
ATOM 1659 O O . SER A 1 214 ? 14.959 -5.280 -7.951 1.00 89.56 214 SER A O 1
ATOM 1661 N N . ASP A 1 215 ? 13.711 -3.558 -7.208 1.00 89.19 215 ASP A N 1
ATOM 1662 C CA . ASP A 1 215 ? 13.051 -3.269 -8.484 1.00 89.19 215 ASP A CA 1
ATOM 1663 C C . ASP A 1 215 ? 14.071 -2.967 -9.598 1.00 89.19 215 ASP A C 1
ATOM 1665 O O . ASP A 1 215 ? 13.940 -3.460 -10.719 1.00 89.19 215 ASP A O 1
ATOM 1669 N N . ALA A 1 216 ? 15.141 -2.230 -9.270 1.00 90.50 216 ALA A N 1
ATOM 1670 C CA . ALA A 1 216 ? 16.255 -1.958 -10.178 1.00 90.50 216 ALA A CA 1
ATOM 1671 C C . ALA A 1 216 ? 16.927 -3.246 -10.679 1.00 90.50 216 ALA A C 1
ATOM 1673 O O . ALA A 1 216 ? 17.142 -3.410 -11.879 1.00 90.50 216 ALA A O 1
ATOM 1674 N N . TRP A 1 217 ? 17.200 -4.196 -9.778 1.00 92.44 217 TRP A N 1
ATOM 1675 C CA . TRP A 1 217 ? 17.797 -5.478 -10.153 1.00 92.44 217 TRP A CA 1
ATOM 1676 C C . TRP A 1 217 ? 16.876 -6.276 -11.081 1.00 92.44 217 TRP A C 1
ATOM 1678 O O . TRP A 1 217 ? 17.344 -6.866 -12.053 1.00 92.44 217 TRP A O 1
ATOM 1688 N N . ILE A 1 218 ? 15.563 -6.269 -10.816 1.00 93.88 218 ILE A N 1
ATOM 1689 C CA . ILE A 1 218 ? 14.577 -6.949 -11.668 1.00 93.88 218 ILE A CA 1
ATOM 1690 C C . ILE A 1 218 ? 14.589 -6.352 -13.082 1.00 93.88 218 ILE A C 1
ATOM 1692 O O . ILE A 1 218 ? 14.571 -7.103 -14.058 1.00 93.88 218 ILE A O 1
ATOM 1696 N N . LEU A 1 219 ? 14.650 -5.022 -13.206 1.00 93.94 219 LEU A N 1
ATOM 1697 C CA . LEU A 1 219 ? 14.720 -4.331 -14.497 1.00 93.94 219 LEU A CA 1
ATOM 1698 C C . LEU A 1 219 ? 16.013 -4.646 -15.262 1.00 93.94 219 LEU A C 1
ATOM 1700 O O . LEU A 1 219 ? 15.959 -4.944 -16.456 1.00 93.94 219 LEU A O 1
ATOM 1704 N N . GLU A 1 220 ? 17.163 -4.628 -14.590 1.00 93.00 220 GLU A N 1
ATOM 1705 C CA . GLU A 1 220 ? 18.462 -4.947 -15.196 1.00 93.00 220 GLU A CA 1
ATOM 1706 C C . GLU A 1 220 ? 18.551 -6.413 -15.644 1.00 93.00 220 GLU A C 1
ATOM 1708 O O . GLU A 1 220 ? 19.012 -6.715 -16.749 1.00 93.00 220 GLU A O 1
ATOM 1713 N N . GLU A 1 221 ? 18.071 -7.341 -14.818 1.00 94.00 221 GLU A N 1
ATOM 1714 C CA . GLU A 1 221 ? 18.058 -8.766 -15.143 1.00 94.00 221 GLU A CA 1
ATOM 1715 C C . GLU A 1 221 ? 17.059 -9.073 -16.272 1.00 94.00 221 GLU A C 1
ATOM 1717 O O . GLU A 1 221 ? 17.346 -9.882 -17.162 1.00 94.00 221 GLU A O 1
ATOM 1722 N N . ALA A 1 222 ? 15.914 -8.383 -16.303 1.00 95.06 222 ALA A N 1
ATOM 1723 C CA . ALA A 1 222 ? 14.974 -8.458 -17.416 1.00 95.06 222 ALA A CA 1
ATOM 1724 C C . ALA A 1 222 ? 15.602 -7.936 -18.721 1.00 95.06 222 ALA A C 1
ATOM 1726 O O . ALA A 1 222 ? 15.513 -8.614 -19.750 1.00 95.06 222 ALA A O 1
ATOM 1727 N N . ASP A 1 223 ? 16.283 -6.785 -18.682 1.00 94.12 223 ASP A N 1
ATOM 1728 C CA . ASP A 1 223 ? 17.016 -6.221 -19.824 1.00 94.12 223 ASP A CA 1
ATOM 1729 C C . ASP A 1 223 ? 18.061 -7.209 -20.356 1.00 94.12 223 ASP A C 1
ATOM 1731 O O . ASP A 1 223 ? 18.101 -7.494 -21.560 1.00 94.12 223 ASP A O 1
ATOM 1735 N N . ARG A 1 224 ? 18.835 -7.823 -19.454 1.00 93.75 224 ARG A N 1
ATOM 1736 C CA . ARG A 1 224 ? 19.817 -8.859 -19.788 1.00 93.75 224 ARG A CA 1
ATOM 1737 C C . ARG A 1 224 ? 19.169 -10.031 -20.526 1.00 93.75 224 ARG A C 1
ATOM 1739 O O . ARG A 1 224 ? 19.661 -10.433 -21.583 1.00 93.75 224 ARG A O 1
ATOM 1746 N N . GLN A 1 225 ? 18.056 -10.561 -20.011 1.00 93.88 225 GLN A N 1
ATOM 1747 C CA . GLN A 1 225 ? 17.345 -11.681 -20.637 1.00 93.88 225 GLN A CA 1
ATOM 1748 C C . GLN A 1 225 ? 16.783 -11.327 -22.016 1.00 93.88 225 GLN A C 1
ATOM 1750 O O . GLN A 1 225 ? 16.829 -12.157 -22.929 1.00 93.88 225 GLN A O 1
ATOM 1755 N N . VAL A 1 226 ? 16.254 -10.114 -22.195 1.00 94.50 226 VAL A N 1
ATOM 1756 C CA . VAL A 1 226 ? 15.726 -9.673 -23.494 1.00 94.50 226 VAL A CA 1
ATOM 1757 C C . VAL A 1 226 ? 16.853 -9.525 -24.507 1.00 94.50 226 VAL A C 1
ATOM 1759 O O . VAL A 1 226 ? 16.738 -10.050 -25.618 1.00 94.50 226 VAL A O 1
ATOM 1762 N N . ARG A 1 227 ? 17.963 -8.883 -24.131 1.00 93.00 227 ARG A N 1
ATOM 1763 C CA . ARG A 1 227 ? 19.129 -8.733 -25.012 1.00 93.00 227 ARG A CA 1
ATOM 1764 C C . ARG A 1 227 ? 19.727 -10.070 -25.416 1.00 93.00 227 ARG A C 1
ATOM 1766 O O . ARG A 1 227 ? 20.040 -10.255 -26.591 1.00 93.00 227 ARG A O 1
ATOM 1773 N N . GLU A 1 228 ? 19.839 -11.007 -24.477 1.00 92.38 228 GLU A N 1
ATOM 1774 C CA . GLU A 1 228 ? 20.341 -12.359 -24.736 1.00 92.38 228 GLU A CA 1
ATOM 1775 C C . GLU A 1 228 ? 19.428 -13.121 -25.710 1.00 92.38 228 GLU A C 1
ATOM 1777 O O . GLU A 1 228 ? 19.904 -13.688 -26.693 1.00 92.38 228 GLU A O 1
ATOM 1782 N N . ARG A 1 229 ? 18.106 -13.078 -25.500 1.00 91.06 229 ARG A N 1
ATOM 1783 C CA . ARG A 1 229 ? 17.132 -13.785 -26.353 1.00 91.06 229 ARG A CA 1
ATOM 1784 C C . ARG A 1 229 ? 16.983 -13.171 -27.743 1.00 91.06 229 ARG A C 1
ATOM 1786 O O . ARG A 1 229 ? 16.799 -13.905 -28.711 1.00 91.06 229 ARG A O 1
ATOM 1793 N N . MET A 1 230 ? 17.052 -11.846 -27.840 1.00 89.31 230 MET A N 1
ATOM 1794 C CA . MET A 1 230 ? 16.903 -11.106 -29.099 1.00 89.31 230 MET A CA 1
ATOM 1795 C C . MET A 1 230 ? 18.240 -10.864 -29.808 1.00 89.31 230 MET A C 1
ATOM 1797 O O . MET A 1 230 ? 18.269 -10.269 -30.884 1.00 89.31 230 MET A O 1
ATOM 1801 N N . ASN A 1 231 ? 19.347 -11.332 -29.223 1.00 87.12 231 ASN A N 1
ATOM 1802 C CA . ASN A 1 231 ? 20.706 -11.150 -29.727 1.00 87.12 231 ASN A CA 1
ATOM 1803 C C . ASN A 1 231 ? 21.088 -9.661 -29.934 1.00 87.12 231 ASN A C 1
ATOM 1805 O O . ASN A 1 231 ? 21.876 -9.314 -30.817 1.00 87.12 231 ASN A O 1
ATOM 1809 N N . LEU A 1 232 ? 20.523 -8.772 -29.107 1.00 76.81 232 LEU A N 1
ATOM 1810 C CA . LEU A 1 232 ? 20.712 -7.318 -29.134 1.00 76.81 232 LEU A CA 1
ATOM 1811 C C . LEU A 1 232 ? 21.905 -6.943 -28.251 1.00 76.81 232 LEU A C 1
ATOM 1813 O O . LEU A 1 232 ? 21.754 -6.619 -27.076 1.00 76.81 232 LEU A O 1
ATOM 1817 N N . GLY A 1 233 ? 23.110 -7.031 -28.808 1.00 62.69 233 GLY A N 1
ATOM 1818 C CA . GLY A 1 233 ? 24.347 -6.751 -28.069 1.00 62.69 233 GLY A CA 1
ATOM 1819 C C . GLY A 1 233 ? 25.458 -7.771 -28.279 1.00 62.69 233 GLY A C 1
ATOM 1820 O O . GLY A 1 233 ? 26.531 -7.635 -27.698 1.00 62.69 233 GLY A O 1
ATOM 1821 N N . SER A 1 234 ? 25.267 -8.764 -29.150 1.00 47.81 234 SER A N 1
ATOM 1822 C CA . SER A 1 234 ? 26.383 -9.586 -29.595 1.00 47.81 234 SER A CA 1
ATOM 1823 C C . SER A 1 234 ? 27.165 -8.865 -30.713 1.00 47.81 234 SER A C 1
ATOM 1825 O O . SER A 1 234 ? 27.005 -9.179 -31.892 1.00 47.81 234 SER A O 1
ATOM 1827 N N . THR A 1 235 ? 28.157 -8.038 -30.363 1.00 43.44 235 THR A N 1
ATOM 1828 C CA . THR A 1 235 ? 29.479 -8.461 -30.849 1.00 43.44 235 THR A CA 1
ATOM 1829 C C . THR A 1 235 ? 29.664 -9.771 -30.137 1.00 43.44 235 THR A C 1
ATOM 1831 O O . THR A 1 235 ? 29.799 -9.790 -28.918 1.00 43.44 235 THR A O 1
ATOM 1834 N N . GLN A 1 236 ? 29.482 -10.858 -30.881 1.00 43.25 236 GLN A N 1
ATOM 1835 C CA . GLN A 1 236 ? 29.712 -12.209 -30.417 1.00 43.25 236 GLN A CA 1
ATOM 1836 C C . GLN A 1 236 ? 30.955 -12.153 -29.517 1.00 43.25 236 GLN A C 1
ATOM 1838 O O . GLN A 1 236 ? 32.080 -12.077 -30.013 1.00 43.25 236 GLN A O 1
ATOM 1843 N N . ARG A 1 237 ? 30.780 -12.232 -28.188 1.00 47.16 237 ARG A N 1
ATOM 1844 C CA . ARG A 1 237 ? 31.725 -13.021 -27.411 1.00 47.16 237 ARG A CA 1
ATOM 1845 C C . ARG A 1 237 ? 31.635 -14.327 -28.150 1.00 47.16 237 ARG A C 1
ATOM 1847 O O . ARG A 1 237 ? 30.572 -14.951 -28.142 1.00 47.16 237 ARG A O 1
ATOM 1854 N N . GLN A 1 238 ? 32.634 -14.592 -28.989 1.00 43.41 238 GLN A N 1
ATOM 1855 C CA . GLN A 1 238 ? 32.646 -15.798 -29.772 1.00 43.41 238 GLN A CA 1
ATOM 1856 C C . GLN A 1 238 ? 32.445 -16.885 -28.738 1.00 43.41 238 GLN A C 1
ATOM 1858 O O . GLN A 1 238 ? 33.324 -17.139 -27.917 1.00 43.41 238 GLN A O 1
ATOM 1863 N N . SER A 1 239 ? 31.251 -17.472 -28.741 1.00 42.31 239 SER A N 1
ATOM 1864 C CA . SER A 1 239 ? 31.096 -18.842 -28.339 1.00 42.31 239 SER A CA 1
ATOM 1865 C C . SER A 1 239 ? 32.205 -19.546 -29.108 1.00 42.31 239 SER A C 1
ATOM 1867 O O . SER A 1 239 ? 32.140 -19.719 -30.331 1.00 42.31 239 SER A O 1
ATOM 1869 N N . ARG A 1 240 ? 33.297 -19.842 -28.398 1.00 54.12 240 ARG A N 1
ATOM 1870 C CA . ARG A 1 240 ? 34.235 -20.897 -28.746 1.00 54.12 240 ARG A CA 1
ATOM 1871 C C . ARG A 1 240 ? 33.459 -22.194 -28.584 1.00 54.12 240 ARG A C 1
ATOM 1873 O O . ARG A 1 240 ? 33.692 -22.949 -27.665 1.00 54.12 240 ARG A O 1
ATOM 1880 N N . ASP A 1 241 ? 32.460 -22.351 -29.434 1.00 52.25 241 ASP A N 1
ATOM 1881 C CA . ASP A 1 241 ? 31.688 -23.554 -29.650 1.00 52.25 241 ASP A CA 1
ATOM 1882 C C . ASP A 1 241 ? 30.837 -23.366 -30.911 1.00 52.25 241 ASP A C 1
ATOM 1884 O O . ASP A 1 241 ? 29.676 -23.757 -31.021 1.00 52.25 241 ASP A O 1
ATOM 1888 N N . ARG A 1 242 ? 31.493 -22.907 -31.987 1.00 46.25 242 ARG A N 1
ATOM 1889 C CA . ARG A 1 242 ? 31.279 -23.619 -33.247 1.00 46.25 242 ARG A CA 1
ATOM 1890 C C . ARG A 1 242 ? 31.923 -24.986 -33.079 1.00 46.25 242 ARG A C 1
ATOM 1892 O O . ARG A 1 242 ? 33.063 -25.197 -33.476 1.00 46.25 242 ARG A O 1
ATOM 1899 N N . LYS A 1 243 ? 31.159 -25.873 -32.436 1.00 48.00 243 LYS A N 1
ATOM 1900 C CA . LYS A 1 243 ? 30.875 -27.225 -32.900 1.00 48.00 243 LYS A CA 1
ATOM 1901 C C . LYS A 1 243 ? 31.931 -27.653 -33.904 1.00 48.00 243 LYS A C 1
ATOM 1903 O O . LYS A 1 243 ? 31.803 -27.325 -35.087 1.00 48.00 243 LYS A O 1
ATOM 1908 N N . GLY A 1 244 ? 32.972 -28.321 -33.398 1.00 45.06 244 GLY A N 1
ATOM 1909 C CA . GLY A 1 244 ? 33.931 -29.029 -34.230 1.00 45.06 244 GLY A CA 1
ATOM 1910 C C . GLY A 1 244 ? 33.149 -29.658 -35.369 1.00 45.06 244 GLY A C 1
ATOM 1911 O O . GLY A 1 244 ? 32.172 -30.381 -35.132 1.00 45.06 244 GLY A O 1
ATOM 1912 N N . GLY A 1 245 ? 33.475 -29.230 -36.591 1.00 45.75 245 GLY A N 1
ATOM 1913 C CA . GLY A 1 245 ? 32.827 -29.733 -37.784 1.00 45.75 245 GLY A CA 1
ATOM 1914 C C . GLY A 1 245 ? 32.790 -31.242 -37.646 1.00 45.75 245 GLY A C 1
ATOM 1915 O O . GLY A 1 245 ? 33.812 -31.852 -37.331 1.00 45.75 245 GLY A O 1
ATOM 1916 N N . LYS A 1 246 ? 31.603 -31.835 -37.786 1.00 58.53 246 LYS A N 1
ATOM 1917 C CA . LYS A 1 246 ? 31.502 -33.278 -37.962 1.00 58.53 246 LYS A CA 1
ATOM 1918 C C . LYS A 1 246 ? 32.294 -33.574 -39.226 1.00 58.53 246 LYS A C 1
ATOM 1920 O O . LYS A 1 246 ? 31.762 -33.448 -40.326 1.00 58.53 246 LYS A O 1
ATOM 1925 N N . GLN A 1 247 ? 33.582 -33.861 -39.068 1.00 61.03 247 GLN A N 1
ATOM 1926 C CA . GLN A 1 247 ? 34.358 -34.448 -40.131 1.00 61.03 247 GLN A CA 1
ATOM 1927 C C . GLN A 1 247 ? 33.616 -35.744 -40.463 1.00 61.03 247 GLN A C 1
ATOM 1929 O O . GLN A 1 247 ? 33.282 -36.493 -39.537 1.00 61.03 247 GLN A O 1
ATOM 1934 N N . PRO A 1 248 ? 33.232 -35.966 -41.730 1.00 65.81 248 PRO A N 1
ATOM 1935 C CA . PRO A 1 248 ? 32.656 -37.243 -42.108 1.00 65.81 248 PRO A CA 1
ATOM 1936 C C . PRO A 1 248 ? 33.643 -38.326 -41.680 1.00 65.81 248 PRO A C 1
ATOM 1938 O O . PRO A 1 248 ? 34.848 -38.159 -41.842 1.00 65.81 248 PRO A O 1
ATOM 1941 N N . ASP A 1 249 ? 33.145 -39.395 -41.070 1.00 67.81 249 ASP A N 1
ATOM 1942 C CA . ASP A 1 249 ? 33.986 -40.490 -40.612 1.00 67.81 249 ASP A CA 1
ATOM 1943 C C . ASP A 1 249 ? 34.641 -41.167 -41.829 1.00 67.81 249 ASP A C 1
ATOM 1945 O O . ASP A 1 249 ? 34.017 -41.945 -42.553 1.00 67.81 249 ASP A O 1
ATOM 1949 N N . LEU A 1 250 ? 35.900 -40.805 -42.096 1.00 62.53 250 LEU A N 1
ATOM 1950 C CA . LEU A 1 250 ? 36.693 -41.305 -43.221 1.00 62.53 250 LEU A CA 1
ATOM 1951 C C . LEU A 1 250 ? 37.252 -42.718 -42.957 1.00 62.53 250 LEU A C 1
ATOM 1953 O O . LEU A 1 250 ? 37.982 -43.247 -43.795 1.00 62.53 250 LEU A O 1
ATOM 1957 N N . SER A 1 251 ? 36.921 -43.347 -41.822 1.00 66.38 251 SER A N 1
ATOM 1958 C CA . SER A 1 251 ? 37.451 -44.660 -41.423 1.00 66.38 251 SER A CA 1
ATOM 1959 C C . SER A 1 251 ? 37.007 -45.823 -42.319 1.00 66.38 251 SER A C 1
ATOM 1961 O O . SER A 1 251 ? 37.673 -46.856 -42.341 1.00 66.38 251 SER A O 1
ATOM 1963 N N . ASN A 1 252 ? 35.944 -45.638 -43.111 1.00 65.06 252 ASN A N 1
ATOM 1964 C CA . ASN A 1 252 ? 35.424 -46.644 -44.043 1.00 65.06 252 ASN A CA 1
ATOM 1965 C C . ASN A 1 252 ? 35.697 -46.341 -45.526 1.00 65.06 252 ASN A C 1
ATOM 1967 O O . ASN A 1 252 ? 35.209 -47.071 -46.393 1.00 65.06 252 ASN A O 1
ATOM 1971 N N . LEU A 1 253 ? 36.473 -45.301 -45.853 1.00 58.47 253 LEU A N 1
ATOM 1972 C CA . LEU A 1 253 ? 36.915 -45.107 -47.233 1.00 58.47 253 LEU A CA 1
ATOM 1973 C C . LEU A 1 253 ? 38.172 -45.943 -47.515 1.00 58.47 253 LEU A C 1
ATOM 1975 O O . LEU A 1 253 ? 39.125 -45.913 -46.730 1.00 58.47 253 LEU A O 1
ATOM 1979 N N . PRO A 1 254 ? 38.224 -46.680 -48.640 1.00 69.00 254 PRO A N 1
ATOM 1980 C CA . PRO A 1 254 ? 39.459 -47.321 -49.063 1.00 69.00 254 PRO A CA 1
ATOM 1981 C C . PRO A 1 254 ? 40.537 -46.247 -49.245 1.00 69.00 254 PRO A C 1
ATOM 1983 O O . PRO A 1 254 ? 40.276 -45.184 -49.808 1.00 69.00 254 PRO A O 1
ATOM 1986 N N . LYS A 1 255 ? 41.749 -46.525 -48.748 1.00 66.25 255 LYS A N 1
ATOM 1987 C CA . LYS A 1 255 ? 42.931 -45.654 -48.852 1.00 66.25 255 LYS A CA 1
ATOM 1988 C C . LYS A 1 255 ? 43.314 -45.432 -50.315 1.00 66.25 255 LYS A C 1
ATOM 1990 O O . LYS A 1 255 ? 44.241 -46.049 -50.829 1.00 66.25 255 LYS A O 1
ATOM 1995 N N . THR A 1 256 ? 42.624 -44.529 -50.986 1.00 65.75 256 THR A N 1
ATOM 1996 C CA . THR A 1 256 ? 43.007 -44.032 -52.300 1.00 65.75 256 THR A CA 1
ATOM 1997 C C . THR A 1 256 ? 42.772 -42.531 -52.295 1.00 65.75 256 THR A C 1
ATOM 1999 O O . THR A 1 256 ? 41.634 -42.095 -52.165 1.00 65.75 256 THR A O 1
ATOM 2002 N N . LEU A 1 257 ? 43.869 -41.777 -52.445 1.00 57.84 257 LEU A N 1
ATOM 2003 C CA . LEU A 1 257 ? 43.994 -40.310 -52.552 1.00 57.84 257 LEU A CA 1
ATOM 2004 C C . LEU A 1 257 ? 44.322 -39.506 -51.277 1.00 57.84 257 LEU A C 1
ATOM 2006 O O . LEU A 1 257 ? 44.620 -38.325 -51.395 1.00 57.84 257 LEU A O 1
ATOM 2010 N N . ALA A 1 258 ? 44.418 -40.120 -50.093 1.00 61.56 258 ALA A N 1
ATOM 2011 C CA . ALA A 1 258 ? 44.835 -39.420 -48.861 1.00 61.56 258 ALA A CA 1
ATOM 2012 C C . ALA A 1 258 ? 46.329 -39.003 -48.808 1.00 61.56 258 ALA A C 1
ATOM 2014 O O . ALA A 1 258 ? 46.738 -38.329 -47.872 1.00 61.56 258 ALA A O 1
ATOM 2015 N N . ASN A 1 259 ? 47.140 -39.391 -49.801 1.00 59.53 259 ASN A N 1
ATOM 2016 C CA . ASN A 1 259 ? 48.586 -39.123 -49.855 1.00 59.53 259 ASN A CA 1
ATOM 2017 C C . ASN A 1 259 ? 49.007 -38.206 -51.015 1.00 59.53 259 ASN A C 1
ATOM 2019 O O . ASN A 1 259 ? 50.188 -38.155 -51.357 1.00 59.53 259 ASN A O 1
ATOM 2023 N N . LEU A 1 260 ? 48.071 -37.488 -51.636 1.00 63.25 260 LEU A N 1
ATOM 2024 C CA . LEU A 1 260 ? 48.458 -36.362 -52.480 1.00 63.25 260 LEU A CA 1
ATOM 2025 C C . LEU A 1 260 ? 48.633 -35.138 -51.572 1.00 63.25 260 LEU A C 1
ATOM 2027 O O . LEU A 1 260 ? 47.738 -34.879 -50.765 1.00 63.25 260 LEU A O 1
ATOM 2031 N N . PRO A 1 261 ? 49.761 -34.406 -51.652 1.00 63.31 261 PRO A N 1
ATOM 2032 C CA . PRO A 1 261 ? 49.885 -33.143 -50.940 1.00 63.31 261 PRO A CA 1
ATOM 2033 C C . PRO A 1 261 ? 48.712 -32.256 -51.356 1.00 63.31 261 PRO A C 1
ATOM 2035 O O . PRO A 1 261 ? 48.447 -32.099 -52.551 1.00 63.31 261 PRO A O 1
ATOM 2038 N N . ALA A 1 262 ? 47.981 -31.725 -50.373 1.00 57.66 262 ALA A N 1
ATOM 2039 C CA . ALA A 1 262 ? 46.996 -30.690 -50.632 1.00 57.66 262 ALA A CA 1
ATOM 2040 C C . ALA A 1 262 ? 47.725 -29.576 -51.385 1.00 57.66 262 ALA A C 1
ATOM 2042 O O . ALA A 1 262 ? 48.724 -29.054 -50.893 1.00 57.66 262 ALA A O 1
ATOM 2043 N N . ALA A 1 263 ? 47.283 -29.279 -52.607 1.00 52.06 263 ALA A N 1
ATOM 2044 C CA . ALA A 1 263 ? 47.762 -28.105 -53.308 1.00 52.06 263 ALA A CA 1
ATOM 2045 C C . ALA A 1 263 ? 47.488 -26.919 -52.383 1.00 52.06 263 ALA A C 1
ATOM 2047 O O . ALA A 1 263 ? 46.331 -26.696 -52.016 1.00 52.06 263 ALA A O 1
ATOM 2048 N N . GLU A 1 264 ? 48.542 -26.220 -51.954 1.00 49.62 264 GLU A N 1
ATOM 2049 C CA . GLU A 1 264 ? 48.365 -24.931 -51.309 1.00 49.62 264 GLU A CA 1
ATOM 2050 C C . GLU A 1 264 ? 47.462 -24.110 -52.221 1.00 49.62 264 GLU A C 1
ATOM 2052 O O . GLU A 1 264 ? 47.792 -23.872 -53.387 1.00 49.62 264 GLU A O 1
ATOM 2057 N N . LEU A 1 265 ? 46.302 -23.700 -51.706 1.00 49.91 265 LEU A N 1
ATOM 2058 C CA . LEU A 1 265 ? 45.667 -22.523 -52.257 1.00 49.91 265 LEU A CA 1
ATOM 2059 C C . LEU A 1 265 ? 46.653 -21.397 -51.979 1.00 49.91 265 LEU A C 1
ATOM 2061 O O . LEU A 1 265 ? 46.679 -20.847 -50.882 1.00 49.91 265 LEU A O 1
ATOM 2065 N N . SER A 1 266 ? 47.495 -21.097 -52.965 1.00 44.44 266 SER A N 1
ATOM 2066 C CA . SER A 1 266 ? 48.163 -19.815 -53.027 1.00 44.44 266 SER A CA 1
ATOM 2067 C C . SER A 1 266 ? 47.060 -18.777 -52.875 1.00 44.44 266 SER A C 1
ATOM 2069 O O . SER A 1 266 ? 46.130 -18.739 -53.684 1.00 44.44 266 SER A O 1
ATOM 2071 N N . GLU A 1 267 ? 47.118 -17.997 -51.802 1.00 46.28 267 GLU A N 1
ATOM 2072 C CA . GLU A 1 267 ? 46.289 -16.816 -51.615 1.00 46.28 267 GLU A CA 1
ATOM 2073 C C . GLU A 1 267 ? 46.734 -15.819 -52.693 1.00 46.28 267 GLU A C 1
ATOM 2075 O O . GLU A 1 267 ? 47.618 -14.986 -52.514 1.00 46.28 267 GLU A O 1
ATOM 2080 N N . THR A 1 268 ? 46.232 -16.034 -53.907 1.00 47.41 268 THR A N 1
ATOM 2081 C CA . THR A 1 268 ? 46.578 -15.261 -55.089 1.00 47.41 268 THR A CA 1
ATOM 2082 C C . THR A 1 268 ? 46.022 -13.859 -54.903 1.00 47.41 268 THR A C 1
ATOM 2084 O O . THR A 1 268 ? 44.827 -13.644 -55.098 1.00 47.41 268 THR A O 1
ATOM 2087 N N . GLY A 1 269 ? 46.900 -12.924 -54.538 1.00 54.22 269 GLY A N 1
ATOM 2088 C CA . GLY A 1 269 ? 46.649 -11.487 -54.631 1.00 54.22 269 GLY A CA 1
ATOM 2089 C C . GLY A 1 269 ? 46.386 -10.750 -53.320 1.00 54.22 269 GLY A C 1
ATOM 2090 O O . GLY A 1 269 ? 45.717 -9.725 -53.357 1.00 54.22 269 GLY A O 1
ATOM 2091 N N . ALA A 1 270 ? 46.879 -11.224 -52.173 1.00 52.84 270 ALA A N 1
ATOM 2092 C CA . ALA A 1 270 ? 46.966 -10.352 -51.003 1.00 52.84 270 ALA A CA 1
ATOM 2093 C C . ALA A 1 270 ? 48.219 -9.476 -51.142 1.00 52.84 270 ALA A C 1
ATOM 2095 O O . ALA A 1 270 ? 49.337 -9.968 -50.993 1.00 52.84 270 ALA A O 1
ATOM 2096 N N . ASP A 1 271 ? 48.022 -8.200 -51.479 1.00 72.38 271 ASP A N 1
ATOM 2097 C CA . ASP A 1 271 ? 49.080 -7.189 -51.492 1.00 72.38 271 ASP A CA 1
ATOM 2098 C C . ASP A 1 271 ? 49.904 -7.247 -50.196 1.00 72.38 271 ASP A C 1
ATOM 2100 O O . ASP A 1 271 ? 49.365 -7.510 -49.117 1.00 72.38 271 ASP A O 1
ATOM 2104 N N . GLU A 1 272 ? 51.211 -6.970 -50.288 1.00 70.38 272 GLU A N 1
ATOM 2105 C CA . GLU A 1 272 ? 52.193 -7.083 -49.188 1.00 70.38 272 GLU A CA 1
ATOM 2106 C C . GLU A 1 272 ? 51.791 -6.302 -47.914 1.00 70.38 272 GLU A C 1
ATOM 2108 O O . GLU A 1 272 ? 52.313 -6.555 -46.828 1.00 70.38 272 GLU A O 1
ATOM 2113 N N . PHE A 1 273 ? 50.817 -5.393 -48.029 1.00 82.75 273 PHE A N 1
ATOM 2114 C CA . PHE A 1 273 ? 50.316 -4.522 -46.969 1.00 82.75 273 PHE A CA 1
ATOM 2115 C C . PHE A 1 273 ? 48.862 -4.800 -46.546 1.00 82.75 273 PHE A C 1
ATOM 2117 O O . PHE A 1 273 ? 48.352 -4.125 -45.653 1.00 82.75 273 PHE A O 1
ATOM 2124 N N . ALA A 1 274 ? 48.199 -5.823 -47.099 1.00 80.81 274 ALA A N 1
ATOM 2125 C CA . ALA A 1 274 ? 46.810 -6.170 -46.766 1.00 80.81 274 ALA A CA 1
ATOM 2126 C C . ALA A 1 274 ? 46.614 -6.532 -45.278 1.00 80.81 274 ALA A C 1
ATOM 2128 O O . ALA A 1 274 ? 45.519 -6.426 -44.725 1.00 80.81 274 ALA A O 1
ATOM 2129 N N . TYR A 1 275 ? 47.682 -6.969 -44.605 1.00 80.06 275 TYR A N 1
ATOM 2130 C CA . TYR A 1 275 ? 47.687 -7.179 -43.157 1.00 80.06 275 TYR A CA 1
ATOM 2131 C C . TYR A 1 275 ? 47.644 -5.859 -42.368 1.00 80.06 275 TYR A C 1
ATOM 2133 O O . TYR A 1 275 ? 46.976 -5.799 -41.337 1.00 80.06 275 TYR A O 1
ATOM 2141 N N . LEU A 1 276 ? 48.304 -4.801 -42.856 1.00 82.00 276 LEU A N 1
ATOM 2142 C CA . LEU A 1 276 ? 48.314 -3.485 -42.207 1.00 82.00 276 LEU A CA 1
ATOM 2143 C C . LEU A 1 276 ? 46.953 -2.798 -42.313 1.00 82.00 276 LEU A C 1
ATOM 2145 O O . LEU A 1 276 ? 46.487 -2.241 -41.328 1.00 82.00 276 LEU A O 1
ATOM 2149 N N . GLU A 1 277 ? 46.286 -2.905 -43.462 1.00 81.00 277 GLU A N 1
ATOM 2150 C CA . GLU A 1 277 ? 44.932 -2.367 -43.662 1.00 81.00 277 GLU A CA 1
ATOM 2151 C C . GLU A 1 277 ? 43.919 -3.031 -42.716 1.00 81.00 277 GLU A C 1
ATOM 2153 O O . GLU A 1 277 ? 43.180 -2.359 -42.002 1.00 81.00 277 GLU A O 1
ATOM 2158 N N . LYS A 1 278 ? 43.985 -4.363 -42.582 1.00 82.44 278 LYS A N 1
ATOM 2159 C CA . LYS A 1 278 ? 43.171 -5.102 -41.602 1.00 82.44 278 LYS A CA 1
ATOM 2160 C C . LYS A 1 278 ? 43.464 -4.704 -40.153 1.00 82.44 278 LYS A C 1
ATOM 2162 O O . LYS A 1 278 ? 42.585 -4.874 -39.306 1.00 82.44 278 LYS A O 1
ATOM 2167 N N . LEU A 1 279 ? 44.686 -4.259 -39.853 1.00 83.38 279 LEU A N 1
ATOM 2168 C CA . LEU A 1 279 ? 45.046 -3.747 -38.533 1.00 83.38 279 LEU A CA 1
ATOM 2169 C C . LEU A 1 279 ? 44.523 -2.328 -38.315 1.00 83.38 279 LEU A C 1
ATOM 2171 O O . LEU A 1 279 ? 44.019 -2.064 -37.231 1.00 83.38 279 LEU A O 1
ATOM 2175 N N . ALA A 1 280 ? 44.582 -1.456 -39.323 1.00 82.44 280 ALA A N 1
ATOM 2176 C CA . ALA A 1 280 ? 44.062 -0.092 -39.235 1.00 82.44 280 ALA A CA 1
ATOM 2177 C C . ALA A 1 280 ? 42.573 -0.070 -38.844 1.00 82.44 280 ALA A C 1
ATOM 2179 O O . ALA A 1 280 ? 42.175 0.723 -37.993 1.00 82.44 280 ALA A O 1
ATOM 2180 N N . ASP A 1 281 ? 41.779 -0.999 -39.386 1.00 75.88 281 ASP A N 1
ATOM 2181 C CA . ASP A 1 281 ? 40.343 -1.099 -39.095 1.00 75.88 281 ASP A CA 1
ATOM 2182 C C . ASP A 1 281 ? 40.021 -1.681 -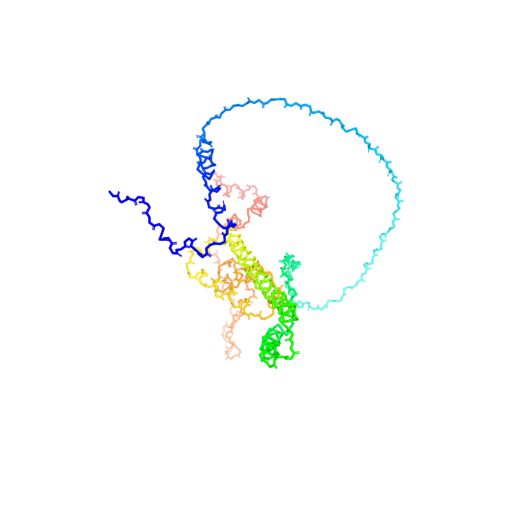37.710 1.00 75.88 281 ASP A C 1
ATOM 2184 O O . ASP A 1 281 ? 38.957 -1.417 -37.150 1.00 75.88 281 ASP A O 1
ATOM 2188 N N . LYS A 1 282 ? 40.896 -2.541 -37.173 1.00 80.62 282 LYS A N 1
ATOM 2189 C CA . LYS A 1 282 ? 40.603 -3.344 -35.971 1.00 80.62 282 LYS A CA 1
ATOM 2190 C C . LYS A 1 282 ? 41.322 -2.868 -34.720 1.00 80.62 282 LYS A C 1
ATOM 2192 O O . LYS A 1 282 ? 40.784 -3.036 -33.629 1.00 80.62 282 LYS A O 1
ATOM 2197 N N . ASP A 1 283 ? 42.530 -2.341 -34.867 1.00 82.56 283 ASP A N 1
ATOM 2198 C CA . ASP A 1 283 ? 43.380 -1.909 -33.764 1.00 82.56 283 ASP A CA 1
ATOM 2199 C C . ASP A 1 283 ? 44.353 -0.805 -34.228 1.00 82.56 283 ASP A C 1
ATOM 2201 O O . ASP A 1 283 ? 45.462 -1.090 -34.705 1.00 82.56 283 ASP A O 1
ATOM 2205 N N . PRO A 1 284 ? 43.963 0.473 -34.059 1.00 81.12 284 PRO A N 1
ATOM 2206 C CA . PRO A 1 284 ? 44.788 1.616 -34.443 1.00 81.12 284 PRO A CA 1
ATOM 2207 C C . PRO A 1 284 ? 46.153 1.644 -33.743 1.00 81.12 284 PRO A C 1
ATOM 2209 O O . PRO A 1 284 ? 47.142 2.097 -34.317 1.00 81.12 284 PRO A O 1
ATOM 2212 N N . MET A 1 285 ? 46.237 1.124 -32.516 1.00 81.69 285 MET A N 1
ATOM 2213 C CA . MET A 1 285 ? 47.457 1.179 -31.713 1.00 81.69 285 MET A CA 1
ATOM 2214 C C . MET A 1 285 ? 48.462 0.109 -32.167 1.00 81.69 285 MET A C 1
ATOM 2216 O O . MET A 1 285 ? 49.666 0.365 -32.267 1.00 81.69 285 MET A O 1
ATOM 2220 N N . ALA A 1 286 ? 47.971 -1.079 -32.529 1.00 80.56 286 ALA A N 1
ATOM 2221 C CA . ALA A 1 286 ? 48.796 -2.119 -33.137 1.00 80.56 286 ALA A CA 1
ATOM 2222 C C . ALA A 1 286 ? 49.235 -1.760 -34.570 1.00 80.56 286 ALA A C 1
ATOM 2224 O O . ALA A 1 286 ? 50.325 -2.162 -34.990 1.00 80.56 286 ALA A O 1
ATOM 2225 N N . TYR A 1 287 ? 48.425 -0.993 -35.309 1.00 86.88 287 TYR A N 1
ATOM 2226 C CA . TYR A 1 287 ? 48.762 -0.510 -36.649 1.00 86.88 287 TYR A CA 1
ATOM 2227 C C . TYR A 1 287 ? 49.994 0.409 -36.627 1.00 86.88 287 TYR A C 1
ATOM 2229 O O . TYR A 1 287 ? 50.948 0.174 -37.370 1.00 86.88 287 TYR A O 1
ATOM 2237 N N . GLU A 1 288 ? 50.053 1.372 -35.701 1.00 86.06 288 GLU A N 1
ATOM 2238 C CA . GLU A 1 288 ? 51.236 2.230 -35.528 1.00 86.06 288 GLU A CA 1
ATOM 2239 C C . GLU A 1 288 ? 52.494 1.432 -35.150 1.00 86.06 288 GLU A C 1
ATOM 2241 O O . GLU A 1 288 ? 53.599 1.710 -35.625 1.00 86.06 288 GLU A O 1
ATOM 2246 N N . ALA A 1 289 ? 52.340 0.402 -34.314 1.00 85.81 289 ALA A N 1
ATOM 2247 C CA . ALA A 1 289 ? 53.446 -0.475 -33.942 1.00 85.81 289 ALA A CA 1
ATOM 2248 C C . ALA A 1 289 ? 53.943 -1.330 -35.121 1.00 85.81 289 ALA A C 1
ATOM 2250 O O . ALA A 1 289 ? 55.133 -1.646 -35.189 1.00 85.81 289 ALA A O 1
ATOM 2251 N N . ALA A 1 290 ? 53.050 -1.714 -36.037 1.00 82.44 290 ALA A N 1
ATOM 2252 C CA . ALA A 1 290 ? 53.391 -2.452 -37.247 1.00 82.44 290 ALA A CA 1
ATOM 2253 C C . ALA A 1 290 ? 54.061 -1.552 -38.297 1.00 82.44 290 ALA A C 1
ATOM 2255 O O . ALA A 1 290 ? 55.052 -1.975 -38.889 1.00 82.44 290 ALA A O 1
ATOM 2256 N N . LEU A 1 291 ? 53.612 -0.300 -38.447 1.00 82.69 291 LEU A N 1
ATOM 2257 C CA . LEU A 1 291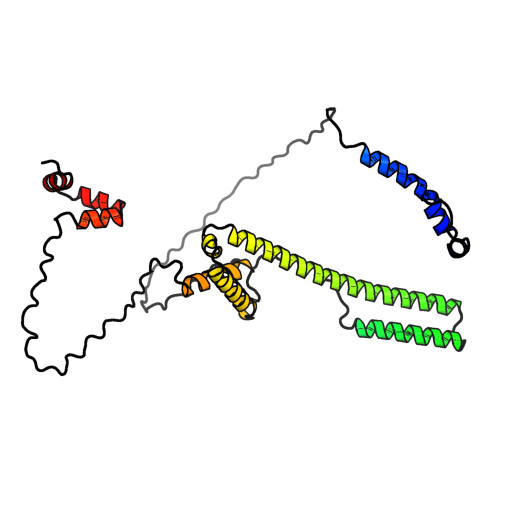 ? 54.276 0.699 -39.293 1.00 82.69 291 LEU A CA 1
ATOM 2258 C C . LEU A 1 291 ? 55.727 0.938 -38.864 1.00 82.69 291 LEU A C 1
ATOM 2260 O O . LEU A 1 291 ? 56.625 0.909 -39.697 1.00 82.69 291 LEU A O 1
ATOM 2264 N N . ARG A 1 292 ? 55.989 1.064 -37.556 1.00 84.44 292 ARG A N 1
ATOM 2265 C CA . ARG A 1 292 ? 57.357 1.238 -37.024 1.00 84.44 292 ARG A CA 1
ATOM 2266 C C . ARG A 1 292 ? 58.290 0.051 -37.277 1.00 84.44 292 ARG A C 1
ATOM 2268 O O . ARG A 1 292 ? 59.500 0.189 -37.118 1.00 84.44 292 ARG A O 1
ATOM 2275 N N . LYS A 1 293 ? 57.741 -1.122 -37.599 1.00 84.88 293 LYS A N 1
ATOM 2276 C CA . LYS A 1 293 ? 58.509 -2.339 -37.898 1.00 84.88 293 LYS A CA 1
ATOM 2277 C C . LYS A 1 293 ? 58.799 -2.502 -39.389 1.00 84.88 293 LYS A C 1
ATOM 2279 O O . LYS A 1 293 ? 59.563 -3.401 -39.737 1.00 84.88 293 LYS A O 1
ATOM 2284 N N . LEU A 1 294 ? 58.200 -1.678 -40.250 1.00 84.81 294 LEU A N 1
ATOM 2285 C CA . LEU A 1 294 ? 58.503 -1.688 -41.675 1.00 84.81 294 LEU A CA 1
ATOM 2286 C C . LEU A 1 294 ? 59.913 -1.162 -41.917 1.00 84.81 294 LEU A C 1
ATOM 2288 O O . LEU A 1 294 ? 60.412 -0.283 -41.212 1.00 84.81 294 LEU A O 1
ATOM 2292 N N . THR A 1 295 ? 60.568 -1.709 -42.936 1.00 84.25 295 THR A N 1
ATOM 2293 C CA . THR A 1 295 ? 61.819 -1.127 -43.411 1.00 84.25 295 THR A CA 1
ATOM 2294 C C . THR A 1 295 ? 61.531 0.186 -44.149 1.00 84.25 295 THR A C 1
ATOM 2296 O O . THR A 1 295 ? 60.446 0.341 -44.716 1.00 84.25 295 THR A O 1
ATOM 2299 N N . PRO A 1 296 ? 62.502 1.114 -44.231 1.00 78.56 296 PRO A N 1
ATOM 2300 C CA . PRO A 1 296 ? 62.308 2.384 -44.938 1.00 78.56 296 PRO A CA 1
ATOM 2301 C C . PRO A 1 296 ? 61.861 2.219 -46.403 1.00 78.56 296 PRO A C 1
ATOM 2303 O O . PRO A 1 296 ? 61.118 3.037 -46.935 1.00 78.56 296 PRO A O 1
ATOM 2306 N N . GLU A 1 297 ? 62.275 1.132 -47.062 1.00 77.62 297 GLU A N 1
ATOM 2307 C CA . GLU A 1 297 ? 61.871 0.813 -48.438 1.00 77.62 297 GLU A CA 1
ATOM 2308 C C . GLU A 1 297 ? 60.418 0.319 -48.536 1.00 77.62 297 GLU A C 1
ATOM 2310 O O . GLU A 1 297 ? 59.741 0.579 -49.530 1.00 77.62 297 GLU A O 1
ATOM 2315 N N . GLN A 1 298 ? 59.928 -0.391 -47.519 1.00 81.06 298 GLN A N 1
ATOM 2316 C CA . GLN A 1 298 ? 58.543 -0.864 -47.449 1.00 81.06 298 GLN A CA 1
ATOM 2317 C C . GLN A 1 298 ? 57.584 0.263 -47.068 1.00 81.06 298 GLN A C 1
ATOM 2319 O O . GLN A 1 298 ? 56.488 0.339 -47.615 1.00 81.06 298 GLN A O 1
ATOM 2324 N N . GLU A 1 299 ? 58.015 1.164 -46.187 1.00 80.25 299 GLU A N 1
ATOM 2325 C CA . GLU A 1 299 ? 57.264 2.364 -45.824 1.00 80.25 299 GLU A CA 1
ATOM 2326 C C . GLU A 1 299 ? 57.059 3.285 -47.039 1.00 80.25 299 GLU A C 1
ATOM 2328 O O . GLU A 1 299 ? 55.942 3.730 -47.287 1.00 80.25 299 GLU A O 1
ATOM 2333 N N . ALA A 1 300 ? 58.091 3.487 -47.869 1.00 78.81 300 ALA A N 1
ATOM 2334 C CA . ALA A 1 300 ? 57.975 4.269 -49.105 1.00 78.81 300 ALA A CA 1
ATOM 2335 C C . ALA A 1 300 ? 56.976 3.658 -50.107 1.00 78.81 300 ALA A C 1
ATOM 2337 O O . ALA A 1 300 ? 56.182 4.378 -50.715 1.00 78.81 300 ALA A O 1
ATOM 2338 N N . ARG A 1 301 ? 56.969 2.322 -50.240 1.00 80.56 301 ARG A N 1
ATOM 2339 C CA . ARG A 1 301 ? 55.995 1.601 -51.080 1.00 80.56 301 ARG A CA 1
ATOM 2340 C C . ARG A 1 301 ? 54.577 1.678 -50.521 1.00 80.56 301 ARG A C 1
ATOM 2342 O O . ARG A 1 301 ? 53.641 1.827 -51.299 1.00 80.56 301 ARG A O 1
ATOM 2349 N N . TYR A 1 302 ? 54.423 1.611 -49.200 1.00 79.44 302 TYR A N 1
ATOM 2350 C CA . TYR A 1 302 ? 53.130 1.729 -48.530 1.00 79.44 302 TYR A CA 1
ATOM 2351 C C . TYR A 1 302 ? 52.538 3.142 -48.652 1.00 79.44 302 TYR A C 1
ATOM 2353 O O . TYR A 1 302 ? 51.359 3.296 -48.953 1.00 79.44 302 TYR A O 1
ATOM 2361 N N . LEU A 1 303 ? 53.368 4.178 -48.493 1.00 80.94 303 LEU A N 1
ATOM 2362 C CA . LEU A 1 303 ? 52.967 5.583 -48.630 1.00 80.94 303 LEU A CA 1
ATOM 2363 C C . LEU A 1 303 ? 52.821 6.038 -50.093 1.00 80.94 303 LEU A C 1
ATOM 2365 O O . LEU A 1 303 ? 52.471 7.192 -50.340 1.00 80.94 303 LEU A O 1
ATOM 2369 N N . GLY A 1 304 ? 53.087 5.159 -51.067 1.00 71.88 304 GLY A N 1
ATOM 2370 C CA . GLY A 1 304 ? 52.976 5.466 -52.494 1.00 71.88 304 GLY A CA 1
ATOM 2371 C C . GLY A 1 304 ? 53.973 6.520 -52.985 1.00 71.88 304 GLY A C 1
ATOM 2372 O O . GLY A 1 304 ? 53.739 7.142 -54.021 1.00 71.88 304 GLY A O 1
ATOM 2373 N N . VAL A 1 305 ? 55.072 6.737 -52.256 1.00 59.78 305 VAL A N 1
ATOM 2374 C CA . VAL A 1 305 ? 56.141 7.666 -52.642 1.00 59.78 305 VAL A CA 1
ATOM 2375 C C . VAL A 1 305 ? 57.183 6.876 -53.430 1.00 59.78 305 VAL A C 1
ATOM 2377 O O . VAL A 1 305 ? 58.161 6.373 -52.876 1.00 59.78 305 VAL A O 1
ATOM 2380 N N . ALA A 1 306 ? 56.926 6.735 -54.728 1.00 44.22 306 ALA A N 1
ATOM 2381 C CA . ALA A 1 306 ? 57.899 6.303 -55.727 1.00 44.22 306 ALA A CA 1
ATOM 2382 C C . ALA A 1 306 ? 58.257 7.479 -56.643 1.00 44.22 306 ALA A C 1
ATOM 2384 O O . ALA A 1 306 ? 57.324 8.209 -57.050 1.00 44.22 306 ALA A O 1
#

Foldseek 3Di:
DDDDDDPPPVVVVPDDPVRVVVVVVCVCVVVVVVVVVPPDDDDDDDDDDDDDDDDDDDDDDDDDDDDDDDDDDDDDDDDDDDDPDPPPPPQDDQDDDDAQDFDADPCLVVQLVVLVVVLVVLVVCVVVVVDDPVVSVVVVVVSVVSNVVSVVSVVSRVVRVVVSVVSVVVQLVVLVVVVCVDPLNPVVVPVVLVVQLVVQLVVLCPDPVCVRPDSNVSSVVSSVVSCVVVVPDDPPPPPPDPPDPPPPPCVPPDPDPPPDPDPPPPPPDDPPCVVLVVCVVPPVVVSVVVLVVDDPVVNCVVVVPD

pLDDT: mean 71.49, std 23.04, range [29.2, 98.19]

Radius of gyration: 42.44 Å; chains: 1; bounding box: 101×94×91 Å

Secondary structure (DSSP, 8-state):
---S----TTTTTSS-HHHHHHHHGGGGHHHHHHHHHS-------------------------------------------PPPPP-----PPPPP---------TTHHHHHHHHHHHHHHHHHHHHTTSS-HHHHHHHHHHHHHHHHHHHHHHHHHHHHHHHHHHHHHHHHHHHHHHHHHSGGGGGGGSHHHHHHHHHHHHHHHT-GGGTTS-HHHHHHHHHHHHHHHHTTT-S----S-S-------GGGS-SSSTTSPPPP---TT--TTHHHHHHHHH-HHHHHHHHTTS-HHHHHHHTT--

Sequence (306 aa):
MPKQDDFEADELAGLSDDERAALEDSDDEAEILKNIADDEGEGEESDDGQDDEAEDAEDEGEDESEEGEQDTGEETVDDAPAKPAPTVHNEAPPEFQPQFTAAVPEDLAARLEGVNQRFGELQQKLEDGEISVADYVVQNQALVDERMALKLAEEQAKWAASQNAAQREQRWKWEVERFYSGESAAIYKDPILKAALDVAVRQLDADPANAKRSDAWILEEADRQVRERMNLGSTQRQSRDRKGGKQPDLSNLPKTLANLPAAELSETGADEFAYLEKLADKDPMAYEAALRKLTPEQEARYLGVA